Protein AF-A0A1A8L890-F1 (afdb_monomer_lite)

Organism: NCBI:txid704102

Structure (mmCIF, N/CA/C/O backbone):
data_AF-A0A1A8L890-F1
#
_entry.id   AF-A0A1A8L890-F1
#
loop_
_atom_site.group_PDB
_atom_site.id
_atom_site.type_symbol
_atom_site.label_atom_id
_atom_site.label_alt_id
_atom_site.label_comp_id
_atom_site.label_asym_id
_atom_site.label_entity_id
_atom_site.label_seq_id
_atom_site.pdbx_PDB_ins_code
_atom_site.Cartn_x
_atom_site.Cartn_y
_atom_site.Cartn_z
_atom_site.occupancy
_atom_site.B_iso_or_equiv
_atom_site.auth_seq_id
_atom_site.auth_comp_id
_atom_site.auth_asym_id
_atom_site.auth_atom_id
_atom_site.pdbx_PDB_model_num
ATOM 1 N N . ALA A 1 1 ? 7.017 -21.554 -41.327 1.00 58.19 1 ALA A N 1
ATOM 2 C CA . ALA A 1 1 ? 6.646 -20.536 -40.325 1.00 58.19 1 ALA A CA 1
ATOM 3 C C . ALA A 1 1 ? 6.132 -21.266 -39.096 1.00 58.19 1 ALA A C 1
ATOM 5 O O . ALA A 1 1 ? 5.362 -22.203 -39.267 1.00 58.19 1 ALA A O 1
ATOM 6 N N . LEU A 1 2 ? 6.608 -20.923 -37.898 1.00 61.44 2 LEU A N 1
ATOM 7 C CA . LEU A 1 2 ? 6.072 -21.512 -36.669 1.00 61.44 2 LEU A CA 1
ATOM 8 C C . LEU A 1 2 ? 4.635 -20.995 -36.471 1.00 61.44 2 LEU A C 1
ATOM 10 O O . LEU A 1 2 ? 4.416 -19.801 -36.691 1.00 61.44 2 LEU A O 1
ATOM 14 N N . PRO A 1 3 ? 3.663 -21.854 -36.115 1.00 75.50 3 PRO A N 1
ATOM 15 C CA . PRO A 1 3 ? 2.300 -21.410 -35.844 1.00 75.50 3 PRO A CA 1
ATOM 16 C C . PRO A 1 3 ? 2.327 -20.377 -34.712 1.00 75.50 3 PRO A C 1
ATOM 18 O O . PRO A 1 3 ? 2.951 -20.596 -33.673 1.00 75.50 3 PRO A O 1
ATOM 21 N N . SER A 1 4 ? 1.720 -19.214 -34.948 1.00 78.88 4 SER A N 1
ATOM 22 C CA . SER A 1 4 ? 1.678 -18.144 -33.956 1.00 78.88 4 SER A CA 1
ATOM 23 C C . SER A 1 4 ? 0.706 -18.514 -32.837 1.00 78.88 4 SER A C 1
ATOM 25 O O . SER A 1 4 ? -0.333 -19.125 -33.077 1.00 78.88 4 SER A O 1
ATOM 27 N N . ILE A 1 5 ? 1.015 -18.100 -31.607 1.00 80.44 5 ILE A N 1
ATOM 28 C CA . ILE A 1 5 ? 0.150 -18.324 -30.435 1.00 80.44 5 ILE A CA 1
ATOM 29 C C . ILE A 1 5 ? -1.235 -17.674 -30.584 1.00 80.44 5 ILE A C 1
ATOM 31 O O . ILE A 1 5 ? -2.183 -18.075 -29.926 1.00 80.44 5 ILE A O 1
ATOM 35 N N . LEU A 1 6 ? -1.346 -16.691 -31.482 1.00 74.94 6 LEU A N 1
ATOM 36 C CA . LEU A 1 6 ? -2.583 -15.992 -31.823 1.00 74.94 6 LEU A CA 1
ATOM 37 C C . LEU A 1 6 ? -3.497 -16.819 -32.741 1.00 74.94 6 LEU A C 1
ATOM 39 O O . LEU A 1 6 ? -4.663 -16.477 -32.896 1.00 74.94 6 LEU A O 1
ATOM 43 N N . GLY A 1 7 ? -2.970 -17.874 -33.371 1.00 79.62 7 GLY A N 1
ATOM 44 C CA . GLY A 1 7 ? -3.744 -18.818 -34.178 1.00 79.62 7 GLY A CA 1
ATOM 45 C C . GLY A 1 7 ? -4.238 -20.041 -33.402 1.00 79.62 7 GLY A C 1
ATOM 46 O O . GLY A 1 7 ? -4.981 -20.841 -33.962 1.00 79.62 7 GLY A O 1
ATOM 47 N N . ASP A 1 8 ? -3.821 -20.211 -32.144 1.00 87.31 8 ASP A N 1
ATOM 48 C CA . ASP A 1 8 ? -4.269 -21.303 -31.279 1.00 87.31 8 ASP A CA 1
ATOM 49 C C . ASP A 1 8 ? -5.511 -20.857 -30.492 1.00 87.31 8 ASP A C 1
ATOM 51 O O . ASP A 1 8 ? -5.472 -19.931 -29.676 1.00 87.31 8 ASP A O 1
ATOM 55 N N . ASP A 1 9 ? -6.625 -21.539 -30.752 1.00 84.31 9 ASP A N 1
ATOM 56 C CA . ASP A 1 9 ? -7.955 -21.227 -30.220 1.00 84.31 9 ASP A CA 1
ATOM 57 C C . ASP A 1 9 ? -7.995 -21.264 -2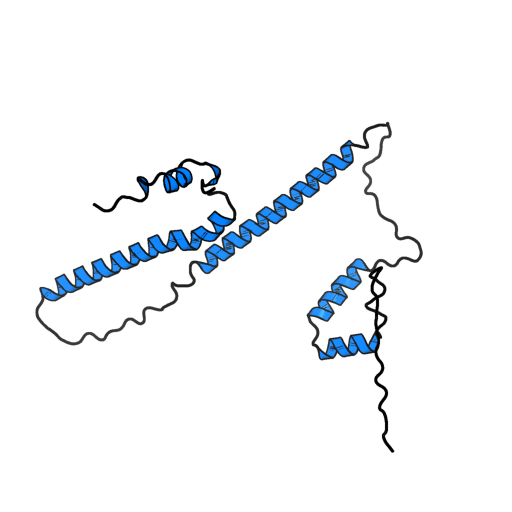8.681 1.00 84.31 9 ASP A C 1
ATOM 59 O O . ASP A 1 9 ? -8.777 -20.556 -28.048 1.00 84.31 9 ASP A O 1
ATOM 63 N N . ARG A 1 10 ? -7.081 -22.014 -28.046 1.00 84.12 10 ARG A N 1
ATOM 64 C CA . ARG A 1 10 ? -6.953 -22.053 -26.580 1.00 84.12 10 ARG A CA 1
ATOM 65 C C . ARG A 1 10 ? -6.524 -20.712 -25.992 1.00 84.12 10 ARG A C 1
ATOM 67 O O . ARG A 1 10 ? -6.943 -20.367 -24.891 1.00 84.12 10 ARG A O 1
ATOM 74 N N . PHE A 1 11 ? -5.682 -19.967 -26.705 1.00 85.56 11 PHE A N 1
ATOM 75 C CA . PHE A 1 11 ? -5.225 -18.649 -26.266 1.00 85.56 11 PHE A CA 1
ATOM 76 C C . PHE A 1 11 ? -6.186 -17.545 -26.697 1.00 85.56 11 PHE A C 1
ATOM 78 O O . PHE A 1 11 ? -6.271 -16.528 -26.019 1.00 85.56 11 PHE A O 1
ATOM 85 N N . LYS A 1 12 ? -6.966 -17.756 -27.761 1.00 87.38 12 LYS A N 1
ATOM 86 C CA . LYS A 1 12 ? -8.007 -16.820 -28.202 1.00 87.38 12 LYS A CA 1
ATOM 87 C C . LYS A 1 12 ? -9.041 -16.538 -27.105 1.00 87.38 12 LYS A C 1
ATOM 89 O O . LYS A 1 12 ? -9.364 -15.380 -26.852 1.00 87.38 12 LYS A O 1
ATOM 94 N N . VAL A 1 13 ? -9.447 -17.574 -26.367 1.00 86.56 13 VAL A N 1
ATOM 95 C CA . VAL A 1 13 ? -10.357 -17.455 -25.211 1.00 86.56 13 VAL A CA 1
ATOM 96 C C . VAL A 1 13 ? -9.806 -16.522 -24.124 1.00 86.56 13 VAL A C 1
ATOM 98 O O . VAL A 1 13 ? -10.581 -15.829 -23.471 1.00 86.56 13 VAL A O 1
ATOM 101 N N . MET A 1 14 ? -8.481 -16.445 -23.950 1.00 84.12 14 MET A N 1
ATOM 102 C CA . MET A 1 14 ? -7.871 -15.546 -22.962 1.00 84.12 14 MET A CA 1
ATOM 103 C C . MET A 1 14 ? -7.973 -14.063 -23.332 1.00 84.12 14 MET A C 1
ATOM 105 O O . MET A 1 14 ? -7.844 -13.223 -22.451 1.00 84.12 14 MET A O 1
ATOM 109 N N . PHE A 1 15 ? -8.182 -13.734 -24.609 1.00 85.06 15 PHE A N 1
ATOM 110 C CA . PHE A 1 15 ? -8.278 -12.347 -25.074 1.00 85.06 15 PHE A CA 1
ATOM 111 C C . PHE A 1 15 ? -9.719 -11.891 -25.321 1.00 85.06 15 PHE A C 1
ATOM 113 O O . PHE A 1 15 ? -9.982 -10.694 -25.304 1.00 85.06 15 PHE A O 1
ATOM 120 N N . GLU A 1 16 ? -10.645 -12.819 -25.567 1.00 86.56 16 GLU A N 1
ATOM 121 C CA . GLU A 1 16 ? -12.058 -12.502 -25.815 1.00 86.56 16 GLU A CA 1
ATOM 122 C C . GLU A 1 16 ? -12.908 -12.520 -24.540 1.00 86.56 16 GLU A C 1
ATOM 124 O O . GLU A 1 16 ? -13.912 -11.810 -24.469 1.00 86.56 16 GLU A O 1
ATOM 129 N N . ASN A 1 17 ? -12.532 -13.316 -23.532 1.00 88.62 17 ASN A N 1
ATOM 130 C CA . ASN A 1 17 ? -13.291 -13.368 -22.288 1.00 88.62 17 ASN A CA 1
ATOM 131 C C . ASN A 1 17 ? -12.962 -12.140 -21.401 1.00 88.62 17 ASN A C 1
ATOM 133 O O . ASN A 1 17 ? -11.805 -11.991 -20.991 1.00 88.62 17 ASN A O 1
ATOM 137 N N . PRO A 1 18 ? -13.958 -11.291 -21.061 1.00 88.69 18 PRO A N 1
ATOM 138 C CA . PRO A 1 18 ? -13.759 -10.104 -20.226 1.00 88.69 18 PRO A CA 1
ATOM 139 C C . PRO A 1 18 ? -13.235 -10.423 -18.821 1.00 88.69 18 PRO A C 1
ATOM 141 O O . PRO A 1 18 ? -12.617 -9.559 -18.206 1.00 88.69 18 PRO A O 1
ATOM 144 N N . ASP A 1 19 ? -13.416 -11.651 -18.329 1.00 86.81 19 ASP A N 1
ATOM 145 C CA . ASP A 1 19 ? -12.882 -12.081 -17.031 1.00 86.81 19 ASP A CA 1
ATOM 146 C C . ASP A 1 19 ? -11.343 -12.065 -16.990 1.00 86.81 19 ASP A C 1
ATOM 148 O O . ASP A 1 19 ? -10.748 -11.973 -15.917 1.00 86.81 19 ASP A O 1
ATOM 152 N N . PHE A 1 20 ? -10.687 -12.159 -18.153 1.00 85.12 20 PHE A N 1
ATOM 153 C CA . PHE A 1 20 ? -9.229 -12.068 -18.278 1.00 85.12 20 PHE A CA 1
ATOM 154 C C . PHE A 1 20 ? -8.746 -10.659 -18.651 1.00 85.12 20 PHE A C 1
ATOM 156 O O . PHE A 1 20 ? -7.539 -10.443 -18.789 1.00 85.12 20 PHE A O 1
ATOM 163 N N . GLN A 1 21 ? -9.656 -9.691 -18.808 1.00 84.19 21 GLN A N 1
ATOM 164 C CA . GLN A 1 21 ? -9.293 -8.302 -19.056 1.00 84.19 21 GLN A CA 1
ATOM 165 C C . GLN A 1 21 ? -8.605 -7.736 -17.810 1.00 84.19 21 GLN A C 1
ATOM 167 O O . GLN A 1 21 ? -9.135 -7.784 -16.701 1.00 84.19 21 GLN A O 1
ATOM 172 N N . VAL A 1 22 ? -7.410 -7.176 -17.984 1.00 80.75 22 VAL A N 1
ATOM 173 C CA . VAL A 1 22 ? -6.691 -6.549 -16.875 1.00 80.75 22 VAL A CA 1
ATOM 174 C C . VAL A 1 22 ? -7.370 -5.227 -16.523 1.00 80.75 22 VAL A C 1
ATOM 176 O O . VAL A 1 22 ? -7.415 -4.316 -17.348 1.00 80.75 22 VAL A O 1
ATOM 179 N N . ASP A 1 23 ? -7.877 -5.115 -15.296 1.00 84.06 23 ASP A N 1
ATOM 180 C CA . ASP A 1 23 ? -8.389 -3.852 -14.769 1.00 84.06 23 ASP A CA 1
ATOM 181 C C . ASP A 1 23 ? -7.228 -2.956 -14.332 1.00 84.06 23 ASP A C 1
ATOM 183 O O . ASP A 1 23 ? -6.530 -3.224 -13.347 1.00 84.06 23 ASP A O 1
ATOM 187 N N . GLU A 1 24 ? -7.041 -1.856 -15.057 1.00 78.62 24 GLU A N 1
ATOM 188 C CA . GLU A 1 24 ? -5.989 -0.889 -14.770 1.00 78.62 24 GLU A CA 1
ATOM 189 C C . GLU A 1 24 ? -6.201 -0.125 -13.453 1.00 78.62 24 GLU A C 1
ATOM 191 O O . GLU A 1 24 ? -5.257 0.443 -12.898 1.00 78.62 24 GLU A O 1
ATOM 196 N N . GLN A 1 25 ? -7.434 -0.101 -12.939 1.00 76.12 25 GLN A N 1
ATOM 197 C CA . GLN A 1 25 ? -7.767 0.529 -11.661 1.00 76.12 25 GLN A CA 1
ATOM 198 C C . GLN A 1 25 ? -7.526 -0.400 -10.468 1.00 76.12 25 GLN A C 1
ATOM 200 O O . GLN A 1 25 ? -7.482 0.075 -9.329 1.00 76.12 25 GLN A O 1
ATOM 205 N N . SER A 1 26 ? -7.322 -1.698 -10.714 1.00 81.44 26 SER A N 1
ATOM 206 C CA . SER A 1 26 ? -7.117 -2.685 -9.659 1.00 81.44 26 SER A CA 1
ATOM 207 C C . SER A 1 26 ? -5.871 -2.390 -8.818 1.00 81.44 26 SER A C 1
ATOM 209 O O . SER A 1 26 ? -4.841 -1.892 -9.291 1.00 81.44 26 SER A O 1
ATOM 211 N N . GLU A 1 27 ? -5.961 -2.727 -7.530 1.00 76.00 27 GLU A N 1
ATOM 212 C CA . GLU A 1 27 ? -4.864 -2.553 -6.573 1.00 76.00 27 GLU A CA 1
ATOM 213 C C . GLU A 1 27 ? -3.594 -3.303 -7.024 1.00 76.00 27 GLU A C 1
ATOM 215 O O . GLU A 1 27 ? -2.474 -2.808 -6.882 1.00 76.00 27 GLU A O 1
ATOM 220 N N . GLU A 1 28 ? -3.782 -4.481 -7.619 1.00 76.50 28 GLU A N 1
ATOM 221 C CA . GLU A 1 28 ? -2.733 -5.398 -8.065 1.00 76.50 28 GLU A CA 1
ATOM 222 C C . GLU A 1 28 ? -1.973 -4.851 -9.280 1.00 76.50 28 GLU A C 1
ATOM 224 O O . GLU A 1 28 ? -0.737 -4.834 -9.282 1.00 76.50 28 GLU A O 1
ATOM 229 N N . PHE A 1 29 ? -2.691 -4.317 -10.275 1.00 76.88 29 PHE A N 1
ATOM 230 C CA . PHE A 1 29 ? -2.088 -3.704 -11.459 1.00 76.88 29 PHE A CA 1
ATOM 231 C C . PHE A 1 29 ? -1.302 -2.435 -11.111 1.00 76.88 29 PHE A C 1
ATOM 233 O O . PHE A 1 29 ? -0.157 -2.256 -11.542 1.00 76.88 29 PHE A O 1
ATOM 240 N N . ARG A 1 30 ? -1.872 -1.574 -10.257 1.00 78.19 30 ARG A N 1
ATOM 241 C CA . ARG A 1 30 ? -1.216 -0.340 -9.792 1.00 78.19 30 ARG A CA 1
ATOM 242 C C . ARG A 1 30 ? 0.047 -0.619 -8.983 1.00 78.19 30 ARG A C 1
ATOM 244 O O . ARG A 1 30 ? 1.008 0.144 -9.073 1.00 78.19 30 ARG A O 1
ATOM 251 N N . LEU A 1 31 ? 0.073 -1.707 -8.214 1.00 72.25 31 LEU A N 1
ATOM 252 C CA . LEU A 1 31 ? 1.237 -2.090 -7.417 1.00 72.25 31 LEU A CA 1
ATOM 253 C C . LEU A 1 31 ? 2.358 -2.727 -8.257 1.00 72.25 31 LEU A C 1
ATOM 255 O O . LEU A 1 31 ? 3.529 -2.608 -7.889 1.00 72.25 31 LEU A O 1
ATOM 259 N N . LEU A 1 32 ? 2.015 -3.376 -9.373 1.00 69.25 32 LEU A N 1
ATOM 260 C CA . LEU A 1 32 ? 2.964 -4.036 -10.273 1.00 69.25 32 LEU A CA 1
ATOM 261 C C . LEU A 1 32 ? 3.636 -3.051 -11.254 1.00 69.25 32 LEU A C 1
ATOM 263 O O . LEU A 1 32 ? 4.831 -3.167 -11.541 1.00 69.25 32 LEU A O 1
ATOM 267 N N . ASN A 1 33 ? 2.908 -2.028 -11.710 1.00 62.88 33 ASN A N 1
ATOM 268 C CA . ASN A 1 33 ? 3.350 -1.059 -12.724 1.00 62.88 33 ASN A CA 1
ATOM 269 C C . ASN A 1 33 ? 4.589 -0.183 -12.451 1.00 62.88 33 ASN A C 1
ATOM 271 O O . ASN A 1 33 ? 5.229 0.215 -13.432 1.00 62.88 33 ASN A O 1
ATOM 275 N N . PRO A 1 34 ? 5.016 0.098 -11.209 1.00 61.50 34 PRO A N 1
ATOM 276 C CA . PRO A 1 34 ? 6.270 0.816 -10.970 1.00 61.50 34 PRO A CA 1
ATOM 277 C C . PRO A 1 34 ? 7.498 0.032 -11.459 1.00 61.50 34 PRO A C 1
ATOM 279 O O . PRO A 1 34 ? 8.527 0.617 -11.794 1.00 61.50 34 PRO A O 1
ATOM 282 N N . ILE A 1 35 ? 7.392 -1.301 -11.522 1.00 56.59 35 ILE A N 1
ATOM 283 C CA . ILE A 1 35 ? 8.459 -2.187 -11.997 1.00 56.59 35 ILE A CA 1
ATOM 284 C C . ILE A 1 35 ? 8.414 -2.282 -13.530 1.00 56.59 35 ILE A C 1
ATOM 286 O O . ILE A 1 35 ? 9.449 -2.192 -14.185 1.00 56.59 35 ILE A O 1
ATOM 290 N N . VAL A 1 36 ? 7.224 -2.398 -14.127 1.00 54.66 36 VAL A N 1
ATOM 291 C CA . VAL A 1 36 ? 7.076 -2.664 -15.572 1.00 54.66 36 VAL A CA 1
ATOM 292 C C . VAL A 1 36 ? 7.297 -1.415 -16.440 1.00 54.66 36 VAL A C 1
ATOM 294 O O . VAL A 1 36 ? 7.952 -1.500 -17.481 1.00 54.66 36 VAL A O 1
ATOM 297 N N . SER A 1 37 ? 6.839 -0.234 -16.003 1.00 59.22 37 SER A N 1
ATOM 298 C CA . SER A 1 37 ? 7.011 1.027 -16.750 1.00 59.22 37 SER A CA 1
ATOM 299 C C . SER A 1 37 ? 8.484 1.461 -16.834 1.00 59.22 37 SER A C 1
ATOM 301 O O . SER A 1 37 ? 8.970 1.898 -17.884 1.00 59.22 37 SER A O 1
ATOM 303 N N . LYS A 1 38 ? 9.244 1.253 -15.752 1.00 61.31 38 LYS A N 1
ATOM 304 C CA . LYS A 1 38 ? 10.664 1.618 -15.661 1.00 61.31 38 LYS A CA 1
ATOM 305 C C . LYS A 1 38 ? 11.587 0.662 -16.409 1.00 61.31 38 LYS A C 1
ATOM 307 O O . LYS A 1 38 ? 12.624 1.108 -16.896 1.00 61.31 38 LYS A O 1
ATOM 312 N N . VAL A 1 39 ? 11.214 -0.608 -16.596 1.00 60.47 39 VAL A N 1
ATOM 313 C CA . VAL A 1 39 ? 11.982 -1.543 -17.445 1.00 60.47 39 VAL A CA 1
ATOM 314 C C . VAL A 1 39 ? 12.062 -1.029 -18.889 1.00 60.47 39 VAL A C 1
ATOM 316 O O . VAL A 1 39 ? 13.128 -1.093 -19.508 1.00 60.47 39 VAL A O 1
ATOM 319 N N . GLY A 1 40 ? 10.979 -0.440 -19.411 1.00 63.50 40 GLY A N 1
ATOM 320 C CA . GLY A 1 40 ? 10.970 0.195 -20.733 1.00 63.50 40 GLY A CA 1
ATOM 321 C C . GLY A 1 40 ? 11.897 1.414 -20.823 1.00 63.50 40 GLY A C 1
ATOM 322 O O . GLY A 1 40 ? 12.633 1.562 -21.801 1.00 63.50 40 GLY A O 1
ATOM 323 N N . LEU A 1 41 ? 11.915 2.258 -19.788 1.00 69.81 41 LEU A N 1
ATOM 324 C CA . LEU A 1 41 ? 12.787 3.437 -19.709 1.00 69.81 41 LEU A CA 1
ATOM 325 C C . LEU A 1 41 ? 14.269 3.059 -19.555 1.00 69.81 41 LEU A C 1
ATOM 327 O O . LEU A 1 41 ? 15.104 3.589 -20.289 1.00 69.81 41 LEU A O 1
ATOM 331 N N . LYS A 1 42 ? 14.599 2.089 -18.687 1.00 67.25 42 LYS A N 1
ATOM 332 C CA . LYS A 1 42 ? 15.965 1.554 -18.529 1.00 67.25 42 LYS A CA 1
ATOM 333 C C . LYS A 1 42 ? 16.477 0.953 -19.842 1.00 67.25 42 LYS A C 1
ATOM 335 O O . LYS A 1 42 ? 17.599 1.243 -20.254 1.00 67.25 42 LYS A O 1
ATOM 340 N N . ARG A 1 43 ? 15.636 0.191 -20.558 1.00 75.00 43 ARG A N 1
ATOM 341 C CA . ARG A 1 43 ? 15.974 -0.358 -21.884 1.00 75.00 43 ARG A CA 1
ATOM 342 C C . ARG A 1 43 ? 16.274 0.752 -22.898 1.00 75.00 43 ARG A C 1
ATOM 344 O O . ARG A 1 43 ? 17.276 0.657 -23.600 1.00 75.00 43 ARG A O 1
ATOM 351 N N . LYS A 1 44 ? 15.465 1.820 -22.941 1.00 78.94 44 LYS A N 1
ATOM 352 C CA . LYS A 1 44 ? 15.697 2.988 -23.815 1.00 78.94 44 LYS A CA 1
ATOM 353 C C . LYS A 1 44 ? 16.984 3.747 -23.462 1.00 78.94 44 LYS A C 1
ATOM 355 O O . LYS A 1 44 ? 17.741 4.081 -24.368 1.00 78.94 44 LYS A O 1
ATOM 360 N N . LYS A 1 45 ? 17.264 3.985 -22.172 1.00 80.94 45 LYS A N 1
ATOM 361 C CA . LYS A 1 45 ? 18.502 4.644 -21.703 1.00 80.94 45 LYS A CA 1
ATOM 362 C C . LYS A 1 45 ? 19.740 3.824 -22.086 1.00 80.94 45 LYS A C 1
ATOM 364 O O . LYS A 1 45 ? 20.674 4.379 -22.654 1.00 80.94 45 LYS A O 1
ATOM 369 N N . LYS A 1 46 ? 19.701 2.499 -21.885 1.00 79.81 46 LYS A N 1
ATOM 370 C CA . LYS A 1 46 ? 20.783 1.582 -22.284 1.00 79.81 46 LYS A CA 1
ATOM 371 C C . LYS A 1 46 ? 21.012 1.576 -23.798 1.00 79.81 46 LYS A C 1
ATOM 373 O O . LYS A 1 46 ? 22.153 1.649 -24.232 1.00 79.81 46 LYS A O 1
ATOM 378 N N . LEU A 1 47 ? 19.942 1.547 -24.598 1.00 81.69 47 LEU A N 1
ATOM 379 C CA . LEU A 1 47 ? 20.023 1.673 -26.061 1.00 81.69 47 LEU A CA 1
ATOM 380 C C . LEU A 1 47 ? 20.665 2.997 -26.493 1.00 81.69 47 LEU A C 1
ATOM 382 O O . LEU A 1 47 ? 21.504 3.002 -27.388 1.00 81.69 47 LEU A O 1
ATOM 386 N N . ARG A 1 48 ? 20.310 4.110 -25.839 1.00 84.81 48 ARG A N 1
ATOM 387 C CA . ARG A 1 48 ? 20.886 5.431 -26.126 1.00 84.81 48 ARG A CA 1
ATOM 388 C C . ARG A 1 48 ? 22.374 5.502 -25.779 1.00 84.81 48 ARG A C 1
ATOM 390 O O . ARG A 1 48 ? 23.136 6.060 -26.559 1.00 84.81 48 ARG A O 1
ATOM 397 N N . LEU A 1 49 ? 22.780 4.922 -24.649 1.00 85.62 49 LEU A N 1
ATOM 398 C CA . LEU A 1 49 ? 24.183 4.854 -24.235 1.00 85.62 49 LEU A CA 1
ATOM 399 C C . LEU A 1 49 ? 25.013 4.009 -25.213 1.00 85.62 49 LEU A C 1
ATOM 401 O O . LEU A 1 49 ? 26.075 4.437 -25.648 1.00 85.62 49 LEU A O 1
ATOM 405 N N . LEU A 1 50 ? 24.488 2.854 -25.631 1.00 82.25 50 LEU A N 1
ATOM 406 C CA . LEU A 1 50 ? 25.140 1.979 -26.609 1.00 82.25 50 LEU A CA 1
ATOM 407 C C . LEU A 1 50 ? 25.274 2.675 -27.977 1.00 82.25 50 LEU A C 1
ATOM 409 O O . LEU A 1 50 ? 26.319 2.593 -28.612 1.00 82.25 50 LEU A O 1
ATOM 413 N N . ALA A 1 51 ? 24.254 3.432 -28.398 1.00 83.56 51 ALA A N 1
ATOM 414 C CA . ALA A 1 51 ? 24.317 4.247 -29.611 1.00 83.56 51 ALA A CA 1
ATOM 415 C C . ALA A 1 51 ? 25.356 5.381 -29.514 1.00 83.56 51 ALA A C 1
ATOM 417 O O . ALA A 1 51 ? 26.064 5.636 -30.484 1.00 83.56 51 ALA A O 1
ATOM 418 N N . GLN A 1 52 ? 25.485 6.038 -28.355 1.00 83.50 52 GLN A N 1
ATOM 419 C CA . GLN A 1 52 ? 26.519 7.055 -28.125 1.00 83.50 52 GLN A CA 1
ATOM 420 C C . GLN A 1 52 ? 27.927 6.458 -28.109 1.00 83.50 52 GLN A C 1
ATOM 422 O O . GLN A 1 52 ? 28.821 7.026 -28.724 1.00 83.50 52 GLN A O 1
ATOM 427 N N . GLN A 1 53 ? 28.123 5.301 -27.472 1.00 81.38 53 GLN A N 1
ATOM 428 C CA . GLN A 1 53 ? 29.405 4.591 -27.489 1.00 81.38 53 GLN A CA 1
ATOM 429 C C . GLN A 1 53 ? 29.785 4.135 -28.902 1.00 81.38 53 GLN A C 1
ATOM 431 O O . GLN A 1 53 ? 30.938 4.282 -29.297 1.00 81.38 53 GLN A O 1
ATOM 436 N N . ALA A 1 54 ? 28.821 3.644 -29.687 1.00 77.38 54 ALA A N 1
ATOM 437 C CA . ALA A 1 54 ? 29.047 3.278 -31.083 1.00 77.38 54 ALA A CA 1
ATOM 438 C C . ALA A 1 54 ? 29.414 4.498 -31.947 1.00 77.38 54 ALA A C 1
ATOM 440 O O . ALA A 1 54 ? 30.354 4.420 -32.732 1.00 77.38 54 ALA A O 1
ATOM 441 N N . ALA A 1 55 ? 28.731 5.635 -31.765 1.00 78.44 55 ALA A N 1
ATOM 442 C CA . ALA A 1 55 ? 29.050 6.881 -32.464 1.00 78.44 55 ALA A CA 1
ATOM 443 C C . ALA A 1 55 ? 30.429 7.441 -32.062 1.00 78.44 55 ALA A C 1
ATOM 445 O O . ALA A 1 55 ? 31.194 7.861 -32.924 1.00 78.44 55 ALA A O 1
ATOM 446 N N . ALA A 1 56 ? 30.780 7.385 -30.773 1.00 74.88 56 ALA A N 1
ATOM 447 C CA . ALA A 1 56 ? 32.085 7.815 -30.272 1.00 74.88 56 ALA A CA 1
ATOM 448 C C . ALA A 1 56 ? 33.227 6.897 -30.744 1.00 74.88 56 ALA A C 1
ATOM 450 O O . ALA A 1 56 ? 34.293 7.390 -31.090 1.00 74.88 56 ALA A O 1
ATOM 451 N N . SER A 1 57 ? 33.007 5.577 -30.819 1.00 66.00 57 SER A N 1
ATOM 452 C CA . SER A 1 57 ? 33.970 4.636 -31.419 1.00 66.00 57 SER A CA 1
ATOM 453 C C . SER A 1 57 ? 34.142 4.839 -32.923 1.00 66.00 57 SER A C 1
ATOM 455 O O . SER A 1 57 ? 35.246 4.675 -33.421 1.00 66.00 57 SER A O 1
ATOM 457 N N . GLN A 1 58 ? 33.084 5.208 -33.652 1.00 61.69 58 GLN A N 1
ATOM 458 C CA . GLN A 1 58 ? 33.192 5.537 -35.078 1.00 61.69 58 GLN A CA 1
ATOM 459 C C . GLN A 1 58 ? 33.968 6.839 -35.306 1.00 61.69 58 GLN A C 1
ATOM 461 O O . GLN A 1 58 ? 34.793 6.890 -36.207 1.00 61.69 58 GLN A O 1
ATOM 466 N N . GLN A 1 59 ? 33.766 7.852 -34.459 1.00 59.06 59 GLN A N 1
ATOM 467 C CA . GLN A 1 59 ? 34.537 9.101 -34.505 1.00 59.06 59 GLN A CA 1
ATOM 468 C C . GLN A 1 59 ? 35.997 8.918 -34.061 1.00 59.06 59 GLN A C 1
ATOM 470 O O . GLN A 1 59 ? 36.876 9.581 -34.591 1.00 59.06 59 GLN A O 1
ATOM 475 N N . ALA A 1 60 ? 36.270 8.002 -33.128 1.00 56.09 60 ALA A N 1
ATOM 476 C CA . ALA A 1 60 ? 37.628 7.672 -32.688 1.00 56.09 60 ALA A CA 1
ATOM 477 C C . ALA A 1 60 ? 38.384 6.729 -33.647 1.00 56.09 60 ALA A C 1
ATOM 479 O O . ALA A 1 60 ? 39.579 6.535 -33.476 1.00 56.09 60 ALA A O 1
ATOM 480 N N . ALA A 1 61 ? 37.704 6.125 -34.629 1.00 54.53 61 ALA A N 1
ATOM 481 C CA . ALA A 1 61 ? 38.325 5.286 -35.658 1.00 54.53 61 ALA A CA 1
ATOM 482 C C . ALA A 1 61 ? 38.725 6.074 -36.922 1.00 54.53 61 ALA A C 1
ATOM 484 O O . ALA A 1 61 ? 39.372 5.510 -37.801 1.00 54.53 61 ALA A O 1
ATOM 485 N N . GLU A 1 62 ? 38.330 7.348 -37.026 1.00 53.75 62 GLU A N 1
ATOM 486 C CA . GLU A 1 62 ? 38.668 8.243 -38.145 1.00 53.75 62 GLU A CA 1
ATOM 487 C C . GLU A 1 62 ? 39.848 9.185 -37.817 1.00 53.75 62 GLU A C 1
ATOM 489 O O . GLU A 1 62 ? 40.362 9.846 -38.714 1.00 53.75 62 GLU A O 1
ATOM 494 N N . ASP A 1 63 ? 40.314 9.208 -36.560 1.00 45.25 63 ASP A N 1
ATOM 495 C CA . ASP A 1 63 ? 41.454 10.009 -36.091 1.00 45.25 63 ASP A CA 1
ATOM 496 C C . ASP A 1 63 ? 42.515 9.069 -35.487 1.00 45.25 63 ASP A C 1
ATOM 498 O O . ASP A 1 63 ? 42.330 8.467 -34.428 1.00 45.25 63 ASP A O 1
ATOM 502 N N . ASP A 1 64 ? 43.587 8.864 -36.242 1.00 48.88 64 ASP A N 1
ATOM 503 C CA . ASP A 1 64 ? 44.704 7.963 -35.959 1.00 48.88 64 ASP A CA 1
ATOM 504 C C . ASP A 1 64 ? 45.606 8.586 -34.868 1.00 48.88 64 ASP A C 1
ATOM 506 O O . ASP A 1 64 ? 46.264 9.581 -35.145 1.00 48.88 64 ASP A O 1
ATOM 510 N N . GLU A 1 65 ? 45.604 8.059 -33.630 1.00 44.75 65 GLU A N 1
ATOM 511 C CA . GLU A 1 65 ? 46.791 7.882 -32.752 1.00 44.75 65 GLU A CA 1
ATOM 512 C C . GLU A 1 65 ? 46.421 7.356 -31.332 1.00 44.75 65 GLU A C 1
ATOM 514 O O . GLU A 1 65 ? 45.480 7.851 -30.702 1.00 44.75 65 GLU A O 1
ATOM 519 N N . PRO A 1 66 ? 47.149 6.366 -30.765 1.00 63.88 66 PRO A N 1
ATOM 520 C CA . PRO A 1 66 ? 46.788 5.735 -29.496 1.00 63.88 66 PRO A CA 1
ATOM 521 C C . PRO A 1 66 ? 47.670 6.189 -28.322 1.00 63.88 66 PRO A C 1
ATOM 523 O O . PRO A 1 66 ? 48.659 5.527 -28.035 1.00 63.88 66 PRO A O 1
ATOM 526 N N . GLU A 1 67 ? 47.293 7.211 -27.544 1.00 42.69 67 GLU A N 1
ATOM 527 C CA . GLU A 1 67 ? 47.945 7.443 -26.239 1.00 42.69 67 GLU A CA 1
ATOM 528 C C . GLU A 1 67 ? 46.981 7.872 -25.115 1.00 42.69 67 GLU A C 1
ATOM 530 O O . GLU A 1 67 ? 46.403 8.956 -25.099 1.00 42.69 67 GLU A O 1
ATOM 535 N N . GLY A 1 68 ? 46.844 6.979 -24.126 1.00 51.16 68 GLY A N 1
ATOM 536 C CA . GLY A 1 68 ? 46.742 7.333 -22.707 1.00 51.16 68 GLY A CA 1
ATOM 537 C C . GLY A 1 68 ? 45.558 8.188 -22.248 1.00 51.16 68 GLY A C 1
ATOM 538 O O . GLY A 1 68 ? 45.760 9.290 -21.747 1.00 51.16 68 GLY A O 1
ATOM 539 N N . LYS A 1 69 ? 44.329 7.655 -22.264 1.00 46.84 69 LYS A N 1
ATOM 540 C CA . LYS A 1 69 ? 43.234 8.200 -21.436 1.00 46.84 69 LYS A CA 1
ATOM 541 C C . LYS A 1 69 ? 42.980 7.290 -20.239 1.00 46.84 69 LYS A C 1
ATOM 543 O O . LYS A 1 69 ? 42.548 6.150 -20.391 1.00 46.84 69 LYS A O 1
ATOM 548 N N . ALA A 1 70 ? 43.266 7.800 -19.041 1.00 40.59 70 ALA A N 1
ATOM 549 C CA . ALA A 1 70 ? 42.892 7.148 -17.795 1.00 40.59 70 ALA A CA 1
ATOM 550 C C . ALA A 1 70 ? 41.366 6.972 -17.761 1.00 40.59 70 ALA A C 1
ATOM 552 O O . ALA A 1 70 ? 40.623 7.947 -17.867 1.00 40.59 70 ALA A O 1
ATOM 553 N N . SER A 1 71 ? 40.910 5.723 -17.631 1.00 46.19 71 SER A N 1
ATOM 554 C CA . SER A 1 71 ? 39.512 5.399 -17.344 1.00 46.19 71 SER A CA 1
ATOM 555 C C . SER A 1 71 ? 39.145 5.988 -15.985 1.00 46.19 71 SER A C 1
ATOM 557 O O . SER A 1 71 ? 39.465 5.414 -14.950 1.00 46.19 71 SER A O 1
ATOM 559 N N . SER A 1 72 ? 38.518 7.157 -15.990 1.00 53.91 72 SER A N 1
ATOM 560 C CA . SER A 1 72 ? 37.886 7.741 -14.816 1.00 53.91 72 SER A CA 1
ATOM 561 C C . SER A 1 72 ? 36.388 7.692 -15.042 1.00 53.91 72 SER A C 1
ATOM 563 O O . SER A 1 72 ? 35.844 8.608 -15.639 1.00 53.91 72 SER A O 1
ATOM 565 N N . GLU A 1 73 ? 35.729 6.633 -14.580 1.00 43.09 73 GLU A N 1
ATOM 566 C CA . GLU A 1 73 ? 34.267 6.604 -14.507 1.00 43.09 73 GLU A CA 1
ATOM 567 C C . GLU A 1 73 ? 33.839 5.679 -13.357 1.00 43.09 73 GLU A C 1
ATOM 569 O O . GLU A 1 73 ? 33.428 4.536 -13.542 1.00 43.09 73 GLU A O 1
ATOM 574 N N . GLU A 1 74 ? 33.977 6.173 -12.128 1.00 47.53 74 GLU A N 1
ATOM 575 C CA . GLU A 1 74 ? 33.179 5.693 -10.996 1.00 47.53 74 GLU A CA 1
ATOM 576 C C . GLU A 1 74 ? 31.741 6.207 -11.193 1.00 47.53 74 GLU A C 1
ATOM 578 O O . GLU A 1 74 ? 31.309 7.180 -10.570 1.00 47.53 74 GLU A O 1
ATOM 583 N N . GLU A 1 75 ? 30.997 5.602 -12.126 1.00 46.34 75 GLU A N 1
ATOM 584 C CA . GLU A 1 75 ? 29.567 5.874 -12.285 1.00 46.34 75 GLU A CA 1
ATOM 585 C C . GLU A 1 75 ? 28.811 5.141 -11.169 1.00 46.34 75 GLU A C 1
ATOM 587 O O . GLU A 1 75 ? 28.525 3.944 -11.228 1.00 46.34 75 GLU A O 1
ATOM 592 N N . SER A 1 76 ? 28.553 5.897 -10.103 1.00 48.28 76 SER A N 1
ATOM 593 C CA . SER A 1 76 ? 27.853 5.493 -8.886 1.00 48.28 76 SER A CA 1
ATOM 594 C C . SER A 1 76 ? 26.596 4.653 -9.165 1.00 48.28 76 SER A C 1
ATOM 596 O O . SER A 1 76 ? 25.574 5.125 -9.669 1.00 48.28 76 SER A O 1
ATOM 598 N N . SER A 1 77 ? 26.689 3.382 -8.776 1.00 53.09 77 SER A N 1
ATOM 599 C CA . SER A 1 77 ? 25.672 2.329 -8.830 1.00 53.09 77 SER A CA 1
ATOM 600 C C . SER A 1 77 ? 24.520 2.556 -7.823 1.00 53.09 77 SER A C 1
ATOM 602 O O . SER A 1 77 ? 24.286 1.722 -6.947 1.00 53.09 77 SER A O 1
ATOM 604 N N . ASP A 1 78 ? 23.789 3.674 -7.925 1.00 52.47 78 ASP A N 1
ATOM 605 C CA . ASP A 1 78 ? 22.644 4.006 -7.043 1.00 52.47 78 ASP A CA 1
ATOM 606 C C . ASP A 1 78 ? 21.288 4.153 -7.788 1.00 52.47 78 ASP A C 1
ATOM 608 O O . ASP A 1 78 ? 20.257 4.461 -7.194 1.00 52.47 78 ASP A O 1
ATOM 612 N N . ASP A 1 79 ? 21.228 3.853 -9.095 1.00 57.38 79 ASP A N 1
ATOM 613 C CA . ASP A 1 79 ? 20.001 3.942 -9.932 1.00 57.38 79 ASP A CA 1
ATOM 614 C C . ASP A 1 79 ? 19.050 2.717 -9.787 1.00 57.38 79 ASP A C 1
ATOM 616 O O . ASP A 1 79 ? 18.044 2.560 -10.494 1.00 57.38 79 ASP A O 1
ATOM 620 N N . ASP A 1 80 ? 19.336 1.802 -8.856 1.00 59.72 80 ASP A N 1
ATOM 621 C CA . ASP A 1 80 ? 18.556 0.567 -8.675 1.00 59.72 80 ASP A CA 1
ATOM 622 C C . ASP A 1 80 ? 17.464 0.645 -7.605 1.00 59.72 80 ASP A C 1
ATOM 624 O O . ASP A 1 80 ? 16.594 -0.228 -7.548 1.00 59.72 80 ASP A O 1
ATOM 628 N N . LYS A 1 81 ? 17.425 1.722 -6.811 1.00 65.44 81 LYS A N 1
ATOM 629 C CA . LYS A 1 81 ? 16.415 1.919 -5.753 1.00 65.44 81 LYS A CA 1
ATOM 630 C C . LYS A 1 81 ? 15.315 2.920 -6.109 1.00 65.44 81 LYS A C 1
ATOM 632 O O . LYS A 1 81 ? 14.339 3.028 -5.371 1.00 65.44 81 LYS A O 1
ATOM 637 N N . SER A 1 82 ? 15.393 3.580 -7.265 1.00 67.56 82 SER A N 1
ATOM 638 C CA . SER A 1 82 ? 14.432 4.613 -7.696 1.00 67.56 82 SER A CA 1
ATOM 639 C C . SER A 1 82 ? 12.984 4.116 -7.864 1.00 67.56 82 SER A C 1
ATOM 641 O O . SER A 1 82 ? 12.044 4.909 -7.890 1.00 67.56 82 SER A O 1
ATOM 643 N N . TRP A 1 83 ? 12.750 2.803 -7.975 1.00 70.12 83 TRP A N 1
ATOM 644 C CA . TRP A 1 83 ? 11.403 2.209 -8.014 1.00 70.12 83 TRP A CA 1
ATOM 645 C C . TRP A 1 83 ? 10.818 1.934 -6.622 1.00 70.12 83 TRP A C 1
ATOM 647 O O . TRP A 1 83 ? 9.598 1.880 -6.470 1.00 70.12 83 TRP A O 1
ATOM 657 N N . VAL A 1 84 ? 11.668 1.793 -5.602 1.00 75.19 84 VAL A N 1
ATOM 658 C CA . VAL A 1 84 ? 11.252 1.455 -4.235 1.00 75.19 84 VAL A CA 1
ATOM 659 C C . VAL A 1 84 ? 10.436 2.592 -3.626 1.00 75.19 84 VAL A C 1
ATOM 661 O O . VAL A 1 84 ? 9.432 2.340 -2.960 1.00 75.19 84 VAL A O 1
ATOM 664 N N . GLU A 1 85 ? 10.831 3.839 -3.885 1.00 76.62 85 GLU A N 1
ATOM 665 C CA . GLU A 1 85 ? 10.109 5.028 -3.420 1.00 76.62 85 GLU A CA 1
ATOM 666 C C . GLU A 1 85 ? 8.716 5.131 -4.045 1.00 76.62 85 GLU A C 1
ATOM 668 O O . GLU A 1 85 ? 7.733 5.350 -3.342 1.00 76.62 85 GLU A O 1
ATOM 673 N N . GLU A 1 86 ? 8.599 4.861 -5.343 1.00 75.00 86 GLU A N 1
ATOM 674 C CA . GLU A 1 86 ? 7.315 4.898 -6.043 1.00 75.00 86 GLU A CA 1
ATOM 675 C C . GLU A 1 86 ? 6.370 3.779 -5.583 1.00 75.00 86 GLU A C 1
ATOM 677 O O . GLU A 1 86 ? 5.201 4.035 -5.298 1.00 75.00 86 GLU A O 1
ATOM 682 N N . VAL A 1 87 ? 6.874 2.549 -5.405 1.00 77.94 87 VAL A N 1
ATOM 683 C CA . VAL A 1 87 ? 6.088 1.450 -4.811 1.00 77.94 87 VAL A CA 1
ATOM 684 C C . VAL A 1 87 ? 5.649 1.799 -3.390 1.00 77.94 87 VAL A C 1
ATOM 686 O O . VAL A 1 87 ? 4.532 1.476 -2.976 1.00 77.94 87 VAL A O 1
ATOM 689 N N . ARG A 1 88 ? 6.514 2.460 -2.616 1.00 80.75 88 ARG A N 1
ATOM 690 C CA . ARG A 1 88 ? 6.204 2.887 -1.250 1.00 80.75 88 ARG A CA 1
ATOM 691 C C . ARG A 1 88 ? 5.088 3.931 -1.223 1.00 80.75 88 ARG A C 1
ATOM 693 O O . ARG A 1 88 ? 4.200 3.806 -0.374 1.00 80.75 88 ARG A O 1
ATOM 700 N N . GLU A 1 89 ? 5.103 4.895 -2.139 1.00 83.06 89 GLU A N 1
ATOM 701 C CA . GLU A 1 89 ? 4.047 5.904 -2.277 1.00 83.06 89 GLU A CA 1
ATOM 702 C C . GLU A 1 89 ? 2.732 5.299 -2.783 1.00 83.06 89 GLU A C 1
ATOM 704 O O . GLU A 1 89 ? 1.688 5.545 -2.179 1.00 83.06 89 GLU A O 1
ATOM 709 N N . GLN A 1 90 ? 2.760 4.396 -3.769 1.00 80.69 90 GLN A N 1
ATOM 710 C CA . GLN A 1 90 ? 1.554 3.664 -4.187 1.00 80.69 90 GLN A CA 1
ATOM 711 C C . GLN A 1 90 ? 0.941 2.892 -3.008 1.00 80.69 90 GLN A C 1
ATOM 713 O O . GLN A 1 90 ? -0.224 3.089 -2.666 1.00 80.69 90 GLN A O 1
ATOM 718 N N . ARG A 1 91 ? 1.740 2.106 -2.270 1.00 82.25 91 ARG A N 1
ATOM 719 C CA . ARG A 1 91 ? 1.269 1.401 -1.057 1.00 82.25 91 ARG A CA 1
ATOM 720 C C . ARG A 1 91 ? 0.713 2.350 0.006 1.00 82.25 91 ARG A C 1
ATOM 722 O O . ARG A 1 91 ? -0.150 1.958 0.791 1.00 82.25 91 ARG A O 1
ATOM 729 N N . ARG A 1 92 ? 1.238 3.572 0.107 1.00 86.88 92 ARG A N 1
ATOM 730 C CA . ARG A 1 92 ? 0.733 4.589 1.036 1.00 86.88 92 ARG A CA 1
ATOM 731 C C . ARG A 1 92 ? -0.643 5.091 0.603 1.00 86.88 92 ARG A C 1
ATOM 733 O O . ARG A 1 92 ? -1.522 5.131 1.461 1.00 86.88 92 ARG A O 1
ATOM 740 N N . LEU A 1 93 ? -0.827 5.413 -0.676 1.00 85.75 93 LEU A N 1
ATOM 741 C CA . LEU A 1 93 ? -2.105 5.858 -1.237 1.00 85.75 93 LEU A CA 1
ATOM 742 C C . LEU A 1 93 ? -3.190 4.791 -1.067 1.00 85.75 93 LEU A C 1
ATOM 744 O O . LEU A 1 93 ? -4.234 5.083 -0.493 1.00 85.75 93 LEU A O 1
ATOM 748 N N . LEU A 1 94 ? -2.894 3.534 -1.413 1.00 85.00 94 LEU A N 1
ATOM 749 C CA . LEU A 1 94 ? -3.819 2.410 -1.223 1.00 85.00 94 LEU A CA 1
ATOM 750 C C . LEU A 1 94 ? -4.261 2.236 0.236 1.00 85.00 94 LEU A C 1
ATOM 752 O O . LEU A 1 94 ? -5.427 1.969 0.522 1.00 85.00 94 LEU A O 1
ATOM 756 N N . ARG A 1 95 ? -3.341 2.400 1.196 1.00 86.81 95 ARG A N 1
ATOM 757 C CA . ARG A 1 95 ? -3.687 2.339 2.626 1.00 86.81 95 ARG A CA 1
ATOM 758 C C . ARG A 1 95 ? -4.575 3.500 3.066 1.00 86.81 95 ARG A C 1
ATOM 760 O O . ARG A 1 95 ? -5.391 3.310 3.966 1.00 86.81 95 ARG A O 1
ATOM 767 N N . GLN A 1 96 ? -4.385 4.689 2.497 1.00 90.75 96 GLN A N 1
ATOM 768 C CA . GLN A 1 96 ? -5.227 5.850 2.791 1.00 90.75 96 GLN A CA 1
ATOM 769 C C . GLN A 1 96 ? -6.631 5.650 2.219 1.00 90.75 96 GLN A C 1
ATOM 771 O O . GLN A 1 96 ? -7.590 5.700 2.981 1.00 90.75 96 GLN A O 1
ATOM 776 N N . GLU A 1 97 ? -6.732 5.284 0.943 1.00 88.81 97 GLU A N 1
ATOM 777 C CA . GLU A 1 97 ? -7.994 4.995 0.258 1.00 88.81 97 GLU A CA 1
ATOM 778 C C . GLU A 1 97 ? -8.803 3.911 0.982 1.00 88.81 97 GLU A C 1
ATOM 780 O O . GLU A 1 97 ? -9.964 4.120 1.326 1.00 88.81 97 GLU A O 1
ATOM 785 N N . ASN A 1 98 ? -8.166 2.793 1.345 1.00 87.56 98 ASN A N 1
ATOM 786 C CA . ASN A 1 98 ? -8.810 1.734 2.122 1.00 87.56 98 ASN A CA 1
ATOM 787 C C . ASN A 1 98 ? -9.313 2.211 3.491 1.00 87.56 98 ASN A C 1
ATOM 789 O O . ASN A 1 98 ? -10.380 1.804 3.961 1.00 87.56 98 ASN A O 1
ATOM 793 N N . ARG A 1 99 ? -8.542 3.075 4.158 1.00 91.44 99 ARG A N 1
ATOM 794 C CA . ARG A 1 99 ? -8.929 3.633 5.456 1.00 91.44 99 ARG A CA 1
ATOM 795 C C . ARG A 1 99 ? -10.120 4.575 5.320 1.00 91.44 99 ARG A C 1
ATOM 797 O O . ARG A 1 99 ? -10.986 4.556 6.196 1.00 91.44 99 ARG A O 1
ATOM 804 N N . ASP A 1 100 ? -10.156 5.371 4.262 1.00 91.12 100 ASP A N 1
ATOM 805 C CA . ASP A 1 100 ? -11.228 6.324 3.995 1.00 91.12 100 ASP A CA 1
ATOM 806 C C . ASP A 1 100 ? -12.503 5.611 3.547 1.00 91.12 100 ASP A C 1
ATOM 808 O O . ASP A 1 100 ? -13.561 5.887 4.113 1.00 91.12 100 ASP A O 1
ATOM 812 N N . ARG A 1 101 ? -12.396 4.593 2.684 1.00 90.25 101 ARG A N 1
ATOM 813 C CA . ARG A 1 101 ? -13.495 3.676 2.346 1.00 90.25 101 ARG A CA 1
ATOM 814 C C . ARG A 1 101 ? -14.121 3.074 3.601 1.00 90.25 101 ARG A C 1
ATOM 816 O O . ARG A 1 101 ? -15.312 3.243 3.839 1.00 90.25 101 ARG A O 1
ATOM 823 N N . ARG A 1 102 ? -13.307 2.493 4.487 1.00 89.06 102 ARG A N 1
ATOM 824 C CA . ARG A 1 102 ? -13.797 1.914 5.748 1.00 89.06 102 ARG A CA 1
ATOM 825 C C . ARG A 1 102 ? -14.428 2.950 6.684 1.00 89.06 102 ARG A C 1
ATOM 827 O O . ARG A 1 102 ? -15.314 2.622 7.470 1.00 89.06 102 ARG A O 1
ATOM 834 N N . ARG A 1 103 ? -13.948 4.199 6.679 1.00 89.94 103 ARG A N 1
ATOM 835 C CA . ARG A 1 103 ? -14.586 5.291 7.436 1.00 89.94 103 ARG A CA 1
ATOM 836 C C . ARG A 1 103 ? -15.934 5.663 6.834 1.00 89.94 103 ARG A C 1
ATOM 838 O O . ARG A 1 103 ? -16.843 5.958 7.601 1.00 89.94 103 ARG A O 1
ATOM 845 N N . GLN A 1 104 ? -16.043 5.671 5.512 1.00 88.06 104 GLN A N 1
ATOM 846 C CA . GLN A 1 104 ? -17.273 5.996 4.808 1.00 88.06 104 GLN A CA 1
ATOM 847 C C . GLN A 1 104 ? -18.333 4.913 5.027 1.00 88.06 104 GLN A C 1
ATOM 849 O O . GLN A 1 104 ? -19.407 5.236 5.513 1.00 88.06 104 GLN A O 1
ATOM 854 N N . GLU A 1 105 ? -17.979 3.636 4.864 1.00 87.19 105 GLU A N 1
ATOM 855 C CA . GLU A 1 105 ? -18.855 2.495 5.179 1.00 87.19 105 GLU A CA 1
ATOM 856 C C . GLU A 1 105 ? -19.399 2.554 6.615 1.00 87.19 105 GLU A C 1
ATOM 858 O O . GLU A 1 105 ? -20.574 2.295 6.855 1.00 87.19 105 GLU A O 1
ATOM 863 N N . ARG A 1 106 ? -18.561 2.945 7.587 1.00 84.31 106 ARG A N 1
ATOM 864 C CA . ARG A 1 106 ? -18.994 3.142 8.981 1.00 84.31 106 ARG A CA 1
ATOM 865 C C . ARG A 1 106 ? -19.985 4.291 9.132 1.00 84.31 106 ARG A C 1
ATOM 867 O O . ARG A 1 106 ? -20.959 4.142 9.854 1.00 84.31 106 ARG A O 1
ATOM 874 N N . LYS A 1 107 ? -19.736 5.427 8.471 1.00 84.00 107 LYS A N 1
ATOM 875 C CA . LYS A 1 107 ? -20.670 6.561 8.485 1.00 84.00 107 LYS A CA 1
ATOM 876 C C . LYS A 1 107 ? -22.010 6.172 7.871 1.00 84.00 107 LYS A C 1
ATOM 878 O O . LYS A 1 107 ? -23.040 6.561 8.402 1.00 84.00 107 LYS A O 1
ATOM 883 N N . ASP A 1 108 ? -21.989 5.422 6.776 1.00 79.69 108 ASP A N 1
ATOM 884 C CA . ASP A 1 108 ? -23.203 5.009 6.076 1.00 79.69 108 ASP A CA 1
ATOM 885 C C . ASP A 1 108 ? -23.989 3.975 6.905 1.00 79.69 108 ASP A C 1
ATOM 887 O O . ASP A 1 108 ? -25.197 4.127 7.073 1.00 79.69 108 ASP A O 1
ATOM 891 N N . ALA A 1 109 ? -23.310 3.022 7.556 1.00 76.94 109 ALA A N 1
ATOM 892 C CA . ALA A 1 109 ? -23.934 2.095 8.507 1.00 76.94 109 ALA A CA 1
ATOM 893 C C . ALA A 1 109 ? -24.546 2.806 9.735 1.00 76.94 109 ALA A C 1
ATOM 895 O O . ALA A 1 109 ? -25.656 2.480 10.161 1.00 76.94 109 ALA A O 1
ATOM 896 N N . ASP A 1 110 ? -23.862 3.813 10.288 1.00 72.50 110 ASP A N 1
ATOM 897 C CA . ASP A 1 110 ? -24.407 4.637 11.376 1.00 72.50 110 ASP A CA 1
ATOM 898 C C . ASP A 1 110 ? -25.644 5.436 10.918 1.00 72.50 110 ASP A C 1
ATOM 900 O O . ASP A 1 110 ? -26.559 5.660 11.707 1.00 72.50 110 ASP A O 1
ATOM 904 N N . ARG A 1 111 ? -25.730 5.847 9.643 1.00 67.31 111 ARG A N 1
ATOM 905 C CA . ARG A 1 111 ? -26.938 6.504 9.108 1.00 67.31 111 ARG A CA 1
ATOM 906 C C . ARG A 1 111 ? -28.102 5.533 8.929 1.00 67.31 111 ARG A C 1
ATOM 908 O O . ARG A 1 111 ? -29.228 5.902 9.260 1.00 67.31 111 ARG A O 1
ATOM 915 N N . ASP A 1 112 ? -27.844 4.319 8.452 1.00 60.25 112 ASP A N 1
ATOM 916 C CA . ASP A 1 112 ? -28.890 3.308 8.248 1.00 60.25 112 ASP A CA 1
ATOM 917 C C . ASP A 1 112 ? -29.487 2.809 9.572 1.00 60.25 112 ASP A C 1
ATOM 919 O O . ASP A 1 112 ? -30.702 2.630 9.683 1.00 60.25 112 ASP A O 1
ATOM 923 N N . THR A 1 113 ? -28.674 2.676 10.624 1.00 59.97 113 THR A N 1
ATOM 924 C CA . THR A 1 113 ? -29.174 2.295 11.961 1.00 59.97 113 THR A CA 1
ATOM 925 C C . THR A 1 113 ? -30.081 3.350 12.609 1.00 59.97 113 THR A C 1
ATOM 927 O O . THR A 1 113 ? -30.918 2.999 13.438 1.00 59.97 113 THR A O 1
ATOM 930 N N . VAL A 1 114 ? -29.996 4.623 12.205 1.00 56.84 114 VAL A N 1
ATOM 931 C CA . VAL A 1 114 ? -30.870 5.701 12.711 1.00 56.84 114 VAL A CA 1
ATOM 932 C C . VAL A 1 114 ? -32.247 5.712 12.024 1.00 56.84 114 VAL A C 1
ATOM 934 O O . VAL A 1 114 ? -33.212 6.221 12.595 1.00 56.84 114 VAL A O 1
ATOM 937 N N . LEU A 1 115 ? -32.390 5.133 10.824 1.00 54.44 115 LEU A N 1
ATOM 938 C CA . LEU A 1 115 ? -33.652 5.161 10.068 1.00 54.44 115 LEU A CA 1
ATOM 939 C C . LEU A 1 115 ? -34.643 4.045 10.437 1.00 54.44 115 LEU A C 1
ATOM 941 O O . LEU A 1 115 ? -35.840 4.216 10.206 1.00 54.44 115 LEU A O 1
ATOM 945 N N . LEU A 1 116 ? -34.194 2.949 11.059 1.00 53.03 116 LEU A N 1
ATOM 946 C CA . LEU A 1 116 ? -35.067 1.828 11.447 1.00 53.03 116 LEU A CA 1
ATOM 947 C C . LEU A 1 116 ? -35.807 2.023 12.790 1.00 53.03 116 LEU A C 1
ATOM 949 O O . LEU A 1 116 ? -36.737 1.271 13.064 1.00 53.03 116 LEU A O 1
ATOM 953 N N . ASP A 1 117 ? -35.479 3.050 13.588 1.00 50.62 117 ASP A N 1
ATOM 954 C CA . ASP A 1 117 ? -36.221 3.421 14.820 1.00 50.62 117 ASP A CA 1
ATOM 955 C C . ASP A 1 117 ? -37.271 4.530 14.576 1.00 50.62 117 ASP A C 1
ATOM 957 O O . ASP A 1 117 ? -37.924 5.025 15.495 1.00 50.62 117 ASP A O 1
ATOM 961 N N . ARG A 1 118 ? -37.482 4.956 13.319 1.00 48.81 118 ARG A N 1
ATOM 962 C CA . ARG A 1 118 ? -38.427 6.034 12.971 1.00 48.81 118 ARG A CA 1
ATOM 963 C C . ARG A 1 118 ? -39.854 5.514 12.794 1.00 48.81 118 ARG A C 1
ATOM 965 O O . ARG A 1 118 ? -40.514 5.771 11.792 1.00 48.81 118 ARG A O 1
ATOM 972 N N . GLY A 1 119 ? -40.316 4.760 13.781 1.00 46.59 119 GLY A N 1
ATOM 973 C CA . GLY A 1 119 ? -41.611 4.100 13.784 1.00 46.59 119 GLY A CA 1
ATOM 974 C C . GLY A 1 119 ? -42.395 4.315 15.069 1.00 46.59 119 GLY A C 1
ATOM 975 O O . GLY A 1 119 ? -43.109 3.402 15.444 1.00 46.59 119 GLY A O 1
ATOM 976 N N . GLN A 1 120 ? -42.255 5.458 15.752 1.00 46.03 120 GLN A N 1
ATOM 977 C CA . GLN A 1 120 ? -43.261 6.047 16.652 1.00 46.03 120 GLN A CA 1
ATOM 978 C C . GLN A 1 120 ? -42.759 7.396 17.194 1.00 46.03 120 GLN A C 1
ATOM 980 O O . GLN A 1 120 ? -41.611 7.526 17.609 1.00 46.03 120 GLN A O 1
ATOM 985 N N . ASN A 1 121 ? -43.630 8.407 17.138 1.00 49.72 121 ASN A N 1
ATOM 986 C CA . ASN A 1 121 ? -43.456 9.751 17.695 1.00 49.72 121 ASN A CA 1
ATOM 987 C C . ASN A 1 121 ? -42.686 9.742 19.020 1.00 49.72 121 ASN A C 1
ATOM 989 O O . ASN A 1 121 ? -43.180 9.111 19.946 1.00 49.72 121 ASN A O 1
ATOM 993 N N . GLN A 1 122 ? -41.573 10.481 19.113 1.00 47.03 122 GLN A N 1
ATOM 994 C CA . GLN A 1 122 ? -41.223 11.392 20.218 1.00 47.03 122 GLN A CA 1
ATOM 995 C C . GLN A 1 122 ? -40.056 12.292 19.787 1.00 47.03 122 GLN A C 1
ATOM 997 O O . GLN A 1 122 ? -39.083 11.832 19.188 1.00 47.03 122 GLN A O 1
ATOM 1002 N N . GLU A 1 123 ? -40.169 13.583 20.091 1.00 54.50 123 GLU A N 1
ATOM 1003 C CA . GLU A 1 123 ? -39.144 14.615 19.930 1.00 54.50 123 GLU A CA 1
ATOM 1004 C C . GLU A 1 123 ? -37.922 14.292 20.807 1.00 54.50 123 GLU A C 1
ATOM 1006 O O . GLU A 1 123 ? -37.740 14.824 21.900 1.00 54.50 123 GLU A O 1
ATOM 1011 N N . LYS A 1 124 ? -37.066 13.371 20.359 1.00 53.88 124 LYS A N 1
ATOM 1012 C CA . LYS A 1 124 ? -35.791 13.102 21.020 1.00 53.88 124 LYS A CA 1
ATOM 1013 C C . LYS A 1 124 ? -34.794 14.152 20.553 1.00 53.88 124 LYS A C 1
ATOM 1015 O O . LYS A 1 124 ? -34.263 14.095 19.446 1.00 53.88 124 LYS A O 1
ATOM 1020 N N . THR A 1 125 ? -34.568 15.137 21.414 1.00 53.19 125 THR A N 1
ATOM 1021 C CA . THR A 1 125 ? -33.412 16.024 21.329 1.00 53.19 125 THR A CA 1
ATOM 1022 C C . THR A 1 125 ? -32.161 15.163 21.140 1.00 53.19 125 THR A C 1
ATOM 1024 O O . THR A 1 125 ? -31.950 14.184 21.855 1.00 53.19 125 THR A O 1
ATOM 1027 N N . SER A 1 126 ? -31.361 15.485 20.123 1.00 61.00 126 SER A N 1
ATOM 1028 C CA . SER A 1 126 ? -30.110 14.800 19.776 1.00 61.00 126 SER A CA 1
ATOM 1029 C C . SER A 1 126 ? -29.028 15.085 20.826 1.00 61.00 126 SER A C 1
ATOM 1031 O O . SER A 1 126 ? -27.994 15.683 20.534 1.00 61.00 126 SER A O 1
ATOM 1033 N N . GLN A 1 127 ? -29.286 14.721 22.076 1.00 59.22 127 GLN A N 1
ATOM 1034 C CA . GLN A 1 127 ? -28.303 14.773 23.142 1.00 59.22 127 GLN A CA 1
ATOM 1035 C C . GLN A 1 127 ? -27.442 13.506 23.043 1.00 59.22 127 GLN A C 1
ATOM 1037 O O . GLN A 1 127 ? -27.992 12.404 22.930 1.00 59.22 127 GLN A O 1
ATOM 1042 N N . PRO A 1 128 ? -26.106 13.627 23.047 1.00 68.38 128 PRO A N 1
ATOM 1043 C CA . PRO A 1 128 ? -25.222 12.472 23.007 1.00 68.38 128 PRO A CA 1
ATOM 1044 C C . PRO A 1 128 ? -25.518 11.535 24.186 1.00 68.38 128 PRO A C 1
ATOM 1046 O O . PRO A 1 128 ? -25.561 11.955 25.342 1.00 68.38 128 PRO A O 1
ATOM 1049 N N . GLN A 1 129 ? -25.735 10.254 23.884 1.00 70.12 129 GLN A N 1
ATOM 1050 C CA . GLN A 1 129 ? -25.895 9.204 24.889 1.00 70.12 129 GLN A CA 1
ATOM 1051 C C . GLN A 1 129 ? -24.538 8.974 25.563 1.00 70.12 129 GLN A C 1
ATOM 1053 O O . GLN A 1 129 ? -23.611 8.440 24.952 1.00 70.12 129 GLN A O 1
ATOM 1058 N N . PHE A 1 130 ? -24.402 9.398 26.817 1.00 69.69 130 PHE A N 1
ATOM 1059 C CA . PHE A 1 130 ? -23.225 9.092 27.622 1.00 69.69 130 PHE A CA 1
ATOM 1060 C C . PHE A 1 130 ? -23.429 7.754 28.328 1.00 69.69 130 PHE A C 1
ATOM 1062 O O . PHE A 1 130 ? -24.340 7.599 29.140 1.00 69.69 130 PHE A O 1
ATOM 1069 N N . TYR A 1 131 ? -22.561 6.786 28.041 1.00 78.56 131 TYR A N 1
ATOM 1070 C CA . TYR A 1 131 ? -22.513 5.545 28.807 1.00 78.56 131 TYR A CA 1
ATOM 1071 C C . TYR A 1 131 ? -22.024 5.845 30.228 1.00 78.56 131 TYR A C 1
ATOM 1073 O O . TYR A 1 131 ? -20.937 6.394 30.415 1.00 78.56 131 TYR A O 1
ATOM 1081 N N . GLN A 1 132 ? -22.826 5.488 31.232 1.00 78.19 132 GLN A N 1
ATOM 1082 C CA . GLN A 1 132 ? -22.429 5.543 32.638 1.00 78.19 132 GLN A CA 1
ATOM 1083 C C . GLN A 1 132 ? -21.853 4.193 33.065 1.00 78.19 132 GLN A C 1
ATOM 1085 O O . GLN A 1 132 ? -22.489 3.154 32.880 1.00 78.19 132 GLN A O 1
ATOM 1090 N N . LEU A 1 133 ? -20.658 4.226 33.657 1.00 78.12 133 LEU A N 1
ATOM 1091 C CA . LEU A 1 133 ? -20.049 3.063 34.299 1.00 78.12 133 LEU A CA 1
ATOM 1092 C C . LEU A 1 133 ? -20.947 2.598 35.443 1.00 78.12 133 LEU A C 1
ATOM 1094 O O . LEU A 1 133 ? -21.407 3.408 36.253 1.00 78.12 133 LEU A O 1
ATOM 1098 N N . LYS A 1 134 ? -21.211 1.292 35.501 1.00 81.88 134 LYS A N 1
ATOM 1099 C CA . LYS A 1 134 ? -21.942 0.713 36.626 1.00 81.88 134 LYS A CA 1
ATOM 1100 C C . LYS A 1 134 ? -21.079 0.829 37.891 1.00 81.88 134 LYS A C 1
ATOM 1102 O O . LYS A 1 134 ? -19.855 0.719 37.805 1.00 81.88 134 LYS A O 1
ATOM 1107 N N . PRO A 1 135 ? -21.683 1.069 39.067 1.00 76.44 135 PRO A N 1
ATOM 1108 C CA . PRO A 1 135 ? -20.929 1.130 40.314 1.00 76.44 135 PRO A CA 1
ATOM 1109 C C . PRO A 1 135 ? -20.166 -0.187 40.522 1.00 76.44 135 PRO A C 1
ATOM 1111 O O . PRO A 1 135 ? -20.771 -1.256 40.510 1.00 76.44 135 PRO A O 1
ATOM 1114 N N . GLY A 1 136 ? -18.842 -0.094 40.673 1.00 78.81 136 GLY A N 1
ATOM 1115 C CA . GLY A 1 136 ? -17.929 -1.239 40.789 1.00 78.81 136 GLY A CA 1
ATOM 1116 C C . GLY A 1 136 ? -17.108 -1.552 39.530 1.00 78.81 136 GLY A C 1
ATOM 1117 O O . GLY A 1 136 ? -16.149 -2.311 39.623 1.00 78.81 136 GLY A O 1
ATOM 1118 N N . GLU A 1 137 ? -17.422 -0.953 38.377 1.00 74.69 137 GLU A N 1
ATOM 1119 C CA . GLU A 1 137 ? -16.644 -1.115 37.144 1.00 74.69 137 GLU A CA 1
ATOM 1120 C C . GLU A 1 137 ? -15.678 0.066 36.953 1.00 74.69 137 GLU A C 1
ATOM 1122 O O . GLU A 1 137 ? -16.089 1.221 36.822 1.00 74.69 137 GLU A O 1
ATOM 1127 N N . GLU A 1 138 ? -14.371 -0.206 36.957 1.00 78.81 138 GLU A N 1
ATOM 1128 C CA . GLU A 1 138 ? -13.346 0.820 36.748 1.00 78.81 138 GLU A CA 1
ATOM 1129 C C . GLU A 1 138 ? -13.007 0.997 35.261 1.00 78.81 138 GLU A C 1
ATOM 1131 O O . GLU A 1 138 ? -12.668 0.049 34.551 1.00 78.81 138 GLU A O 1
ATOM 1136 N N . PHE A 1 139 ? -13.003 2.246 34.785 1.00 71.25 139 PHE A N 1
ATOM 1137 C CA . PHE A 1 139 ? -12.630 2.567 33.408 1.00 71.25 139 PHE A CA 1
ATOM 1138 C C . PHE A 1 139 ? -11.113 2.427 33.181 1.00 71.25 139 PHE A C 1
ATOM 1140 O O . PHE A 1 139 ? -10.322 3.303 33.543 1.00 71.25 139 PHE A O 1
ATOM 1147 N N . ARG A 1 140 ? -10.695 1.321 32.552 1.00 73.38 140 ARG A N 1
ATOM 1148 C CA . ARG A 1 140 ? -9.276 0.970 32.320 1.00 73.38 140 ARG A CA 1
ATOM 1149 C C . ARG A 1 140 ? -8.697 1.382 30.958 1.00 73.38 140 ARG A C 1
ATOM 1151 O O . ARG A 1 140 ? -7.481 1.357 30.782 1.00 73.38 140 ARG A O 1
ATOM 1158 N N . SER A 1 141 ? -9.528 1.857 30.027 1.00 69.38 141 SER A N 1
ATOM 1159 C CA . SER A 1 141 ? -9.165 2.103 28.614 1.00 69.38 141 SER A CA 1
ATOM 1160 C C . SER A 1 141 ? -7.844 2.873 28.401 1.00 69.38 141 SER A C 1
ATO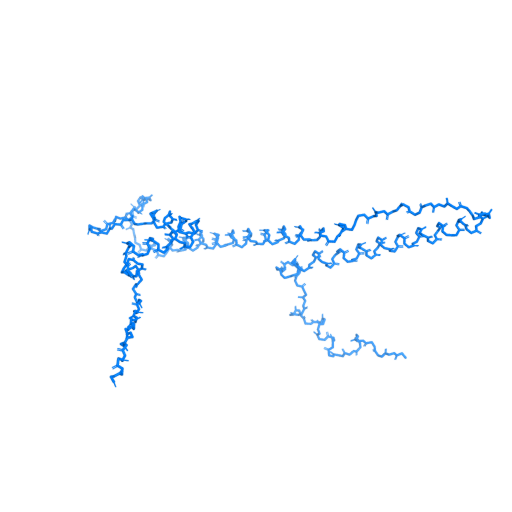M 1162 O O . SER A 1 141 ? -6.969 2.423 27.659 1.00 69.38 141 SER A O 1
ATOM 1164 N N . PHE A 1 142 ? -7.640 4.004 29.089 1.00 71.56 142 PHE A N 1
ATOM 1165 C CA . PHE A 1 142 ? -6.428 4.821 28.909 1.00 71.56 142 PHE A CA 1
ATOM 1166 C C . PHE A 1 142 ? -5.198 4.284 29.662 1.00 71.56 142 PHE A C 1
ATOM 1168 O O . PHE A 1 142 ? -4.054 4.520 29.260 1.00 71.56 142 PHE A O 1
ATOM 1175 N N . LYS A 1 143 ? -5.409 3.544 30.753 1.00 74.50 143 LYS A N 1
ATOM 1176 C CA . LYS A 1 143 ? -4.320 2.962 31.550 1.00 74.50 143 LYS A CA 1
ATOM 1177 C C . LYS A 1 143 ? -3.715 1.752 30.835 1.00 74.50 143 LYS A C 1
ATOM 1179 O O . LYS A 1 143 ? -2.497 1.598 30.820 1.00 74.50 143 LYS A O 1
ATOM 1184 N N . ASP A 1 144 ? -4.531 0.979 30.126 1.00 75.56 144 ASP A N 1
ATOM 1185 C CA . ASP A 1 144 ? -4.065 -0.208 29.407 1.00 75.56 144 ASP A CA 1
ATOM 1186 C C . ASP A 1 144 ? -3.183 0.140 28.206 1.00 75.56 144 ASP A C 1
ATOM 1188 O O . ASP A 1 144 ? -2.156 -0.500 27.982 1.00 75.56 144 ASP A O 1
ATOM 1192 N N . VAL A 1 145 ? -3.534 1.173 27.433 1.00 76.81 145 VAL A N 1
ATOM 1193 C CA . VAL A 1 145 ? -2.718 1.594 26.279 1.00 76.81 145 VAL A CA 1
ATOM 1194 C C . VAL A 1 145 ? -1.359 2.141 26.709 1.00 76.81 145 VAL A C 1
ATOM 1196 O O . VAL A 1 145 ? -0.350 1.844 26.071 1.00 76.81 145 VAL A O 1
ATOM 1199 N N . THR A 1 146 ? -1.304 2.881 27.817 1.00 79.12 146 THR A N 1
ATOM 1200 C CA . THR A 1 146 ? -0.040 3.403 28.356 1.00 79.12 146 THR A CA 1
ATOM 1201 C C . THR A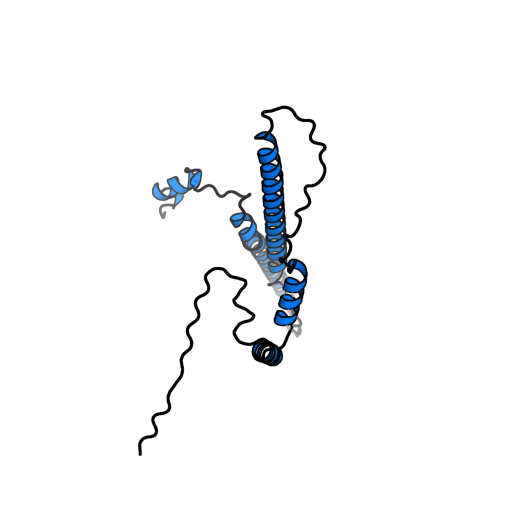 1 146 ? 0.809 2.291 28.964 1.00 79.12 146 THR A C 1
ATOM 1203 O O . THR A 1 146 ? 2.019 2.264 28.743 1.00 79.12 146 THR A O 1
ATOM 1206 N N . HIS A 1 147 ? 0.194 1.326 29.650 1.00 79.50 147 HIS A N 1
ATOM 1207 C CA . HIS A 1 147 ? 0.881 0.143 30.162 1.00 79.50 147 HIS A CA 1
ATOM 1208 C C . HIS A 1 147 ? 1.451 -0.724 29.028 1.00 79.50 147 HIS A C 1
ATOM 1210 O O . HIS A 1 147 ? 2.625 -1.089 29.051 1.00 79.50 147 HIS A O 1
ATOM 1216 N N . LYS A 1 148 ? 0.669 -0.966 27.967 1.00 81.31 148 LYS A N 1
ATOM 1217 C CA . LYS A 1 148 ? 1.114 -1.712 26.776 1.00 81.31 148 LYS A CA 1
ATOM 1218 C C . LYS A 1 148 ? 2.273 -1.023 26.058 1.00 81.31 148 LYS A C 1
ATOM 1220 O O . LYS A 1 148 ? 3.243 -1.685 25.705 1.00 81.31 148 LYS A O 1
ATOM 1225 N N . GLN A 1 149 ? 2.211 0.296 25.876 1.00 83.12 149 GLN A N 1
ATOM 1226 C CA . GLN A 1 149 ? 3.312 1.049 25.265 1.00 83.12 149 GLN A CA 1
ATOM 1227 C C . GLN A 1 149 ? 4.586 1.015 26.116 1.00 83.12 149 GLN A C 1
ATOM 1229 O O . GLN A 1 149 ? 5.680 0.931 25.561 1.00 83.12 149 GLN A O 1
ATOM 1234 N N . LYS A 1 150 ? 4.462 1.063 27.448 1.00 83.81 150 LYS A N 1
ATOM 1235 C CA . LYS A 1 150 ? 5.603 0.921 28.364 1.00 83.81 150 LYS A CA 1
ATOM 1236 C C . LYS A 1 150 ? 6.226 -0.473 28.263 1.00 83.81 150 LYS A C 1
ATOM 1238 O O . LYS A 1 150 ? 7.433 -0.565 28.089 1.00 83.81 150 LYS A O 1
ATOM 1243 N N . LEU A 1 151 ? 5.415 -1.533 28.257 1.00 81.06 151 LEU A N 1
ATOM 1244 C CA . LEU A 1 151 ? 5.892 -2.912 28.087 1.00 81.06 151 LEU A CA 1
ATOM 1245 C C . LEU A 1 151 ? 6.574 -3.150 26.733 1.00 81.06 151 LEU A C 1
ATOM 1247 O O . LEU A 1 151 ? 7.549 -3.888 26.666 1.00 81.06 151 LEU A O 1
ATOM 1251 N N . GLN A 1 152 ? 6.088 -2.525 25.657 1.00 83.38 152 GLN A N 1
ATOM 1252 C CA . GLN A 1 152 ? 6.700 -2.639 24.327 1.00 83.38 152 GLN A CA 1
ATOM 1253 C C . GLN A 1 152 ? 8.056 -1.927 24.218 1.00 83.38 152 GLN A C 1
ATOM 1255 O O . GLN A 1 152 ? 8.862 -2.299 23.371 1.00 83.38 152 GLN A O 1
ATOM 1260 N N . LYS A 1 153 ? 8.297 -0.901 25.044 1.00 89.38 153 LYS A N 1
ATOM 1261 C CA . LYS A 1 153 ? 9.552 -0.131 25.077 1.00 89.38 153 LYS A CA 1
ATOM 1262 C C . LYS A 1 153 ? 10.542 -0.626 26.136 1.00 89.38 153 LYS A C 1
ATOM 1264 O O . LYS A 1 153 ? 11.701 -0.227 26.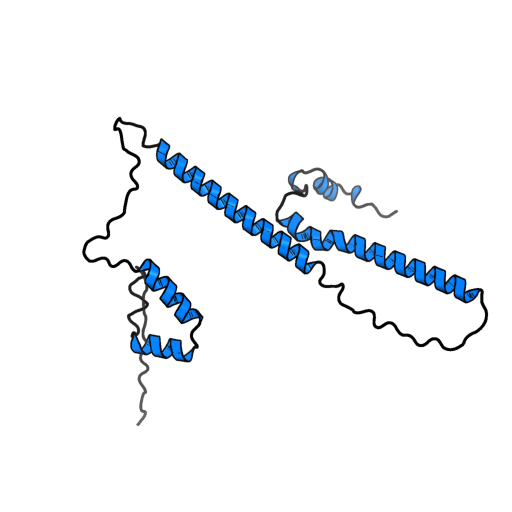098 1.00 89.38 153 LYS A O 1
ATOM 1269 N N . ALA A 1 154 ? 10.085 -1.438 27.085 1.00 88.50 154 ALA A N 1
ATOM 1270 C CA . ALA A 1 154 ? 10.901 -1.977 28.165 1.00 88.50 154 ALA A CA 1
ATOM 1271 C C . ALA A 1 154 ? 11.796 -3.128 27.682 1.00 88.50 154 ALA A C 1
ATOM 1273 O O . ALA A 1 154 ? 11.442 -3.868 26.758 1.00 88.50 154 ALA A O 1
ATOM 1274 N N . SER A 1 155 ? 12.949 -3.291 28.334 1.00 92.50 155 SER A N 1
ATOM 1275 C CA . SER A 1 155 ? 13.838 -4.426 28.088 1.00 92.50 155 SER A CA 1
ATOM 1276 C C . SER A 1 155 ? 13.186 -5.746 28.529 1.00 92.50 155 SER A C 1
ATOM 1278 O O . SER A 1 155 ? 12.207 -5.760 29.281 1.00 92.50 155 SER A O 1
ATOM 1280 N N . LEU A 1 156 ? 13.721 -6.880 28.065 1.00 87.25 156 LEU A N 1
ATOM 1281 C CA . LEU A 1 156 ? 13.226 -8.197 28.481 1.00 87.25 156 LEU A CA 1
ATOM 1282 C C . LEU A 1 156 ? 13.351 -8.402 30.001 1.00 87.25 156 LEU A C 1
ATOM 1284 O O . LEU A 1 156 ? 12.443 -8.956 30.615 1.00 87.25 156 LEU A O 1
ATOM 1288 N N . GLU A 1 157 ? 14.441 -7.920 30.599 1.00 89.81 157 GLU A N 1
ATOM 1289 C CA . GLU A 1 157 ? 14.678 -8.002 32.043 1.00 89.81 157 GLU A CA 1
ATOM 1290 C C . GLU A 1 157 ? 13.628 -7.210 32.833 1.00 89.81 157 GLU A C 1
ATOM 1292 O O . GLU A 1 157 ? 13.036 -7.732 33.779 1.00 89.81 157 GLU A O 1
ATOM 1297 N N . ASP A 1 158 ? 13.336 -5.977 32.413 1.00 88.06 158 ASP A N 1
ATOM 1298 C CA . ASP A 1 158 ? 12.333 -5.137 33.075 1.00 88.06 158 ASP A CA 1
ATOM 1299 C C . ASP A 1 158 ? 10.934 -5.755 32.992 1.00 88.06 158 ASP A C 1
ATOM 1301 O O . ASP A 1 158 ? 10.164 -5.705 33.952 1.00 88.06 158 ASP A O 1
ATOM 1305 N N . ARG A 1 159 ? 10.607 -6.384 31.855 1.00 86.88 159 ARG A N 1
ATOM 1306 C CA . ARG A 1 159 ? 9.332 -7.088 31.669 1.00 86.88 159 ARG A CA 1
ATOM 1307 C C . ARG A 1 159 ? 9.192 -8.278 32.618 1.00 86.88 159 ARG A C 1
ATOM 1309 O O . ARG A 1 159 ? 8.120 -8.445 33.191 1.00 86.88 159 ARG A O 1
ATOM 1316 N N . LEU A 1 160 ? 10.258 -9.056 32.817 1.00 83.06 160 LEU A N 1
ATOM 1317 C CA . LEU A 1 160 ? 10.261 -10.193 33.744 1.00 83.06 160 LEU A CA 1
ATOM 1318 C C . LEU A 1 160 ? 10.074 -9.745 35.199 1.00 83.06 160 LEU A C 1
ATOM 1320 O O . LEU A 1 160 ? 9.254 -10.321 35.907 1.00 83.06 160 LEU A O 1
ATOM 1324 N N . LYS A 1 161 ? 10.740 -8.664 35.627 1.00 85.69 161 LYS A N 1
ATOM 1325 C CA . LYS A 1 161 ? 10.553 -8.088 36.975 1.00 85.69 161 LYS A CA 1
ATOM 1326 C C . LYS A 1 161 ? 9.117 -7.598 37.204 1.00 85.69 161 LYS A C 1
ATOM 1328 O O . LYS A 1 161 ? 8.568 -7.740 38.299 1.00 85.69 161 LYS A O 1
ATOM 1333 N N . MET A 1 162 ? 8.483 -7.024 36.178 1.00 79.00 162 MET A N 1
ATOM 1334 C CA . MET A 1 162 ? 7.081 -6.591 36.261 1.00 79.00 162 MET A CA 1
ATOM 1335 C C . MET A 1 162 ? 6.105 -7.770 36.343 1.00 79.00 162 MET A C 1
ATOM 1337 O O . MET A 1 162 ? 5.110 -7.685 37.059 1.00 79.00 162 MET A O 1
ATOM 1341 N N . GLU A 1 163 ? 6.385 -8.871 35.649 1.00 75.94 163 GLU A N 1
ATOM 1342 C CA . GLU A 1 163 ? 5.590 -10.101 35.722 1.00 75.94 163 GL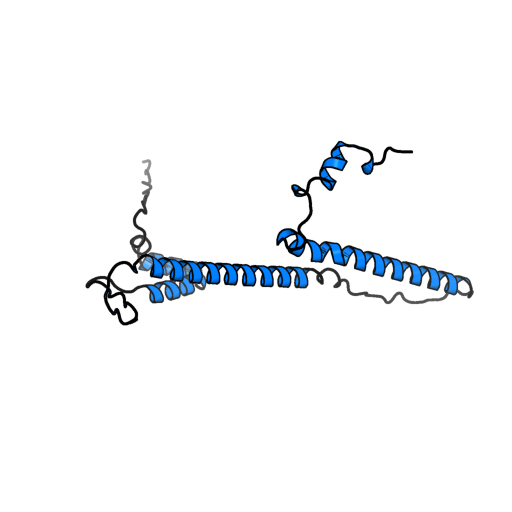U A CA 1
ATOM 1343 C C . GLU A 1 163 ? 5.755 -10.812 37.075 1.00 75.94 163 GLU A C 1
ATOM 1345 O O . GLU A 1 163 ? 4.766 -11.228 37.677 1.00 75.94 163 GLU A O 1
ATOM 1350 N N . GLU A 1 164 ? 6.979 -10.859 37.607 1.00 79.06 164 GLU A N 1
ATOM 1351 C CA . GLU A 1 164 ? 7.284 -11.424 38.927 1.00 79.06 164 GLU A CA 1
ATOM 1352 C C . GLU A 1 164 ? 6.586 -10.651 40.056 1.00 79.06 164 GLU A C 1
ATOM 1354 O O . GLU A 1 164 ? 5.995 -11.249 40.954 1.00 79.06 164 GLU A O 1
ATOM 1359 N N . SER A 1 165 ? 6.576 -9.316 39.971 1.00 71.19 165 SER A N 1
ATOM 1360 C CA . SER A 1 165 ? 5.897 -8.448 40.946 1.00 71.19 165 SER A CA 1
ATOM 1361 C C . SER A 1 165 ? 4.372 -8.416 40.801 1.00 71.19 165 SER A C 1
ATOM 1363 O O . SER A 1 165 ? 3.672 -8.225 41.794 1.00 71.19 165 SER A O 1
ATOM 1365 N N . SER A 1 166 ? 3.842 -8.620 39.592 1.00 67.75 166 SER A N 1
ATOM 1366 C CA . SER A 1 166 ? 2.392 -8.665 39.344 1.00 67.75 166 SER A CA 1
ATOM 1367 C C . SER A 1 166 ? 1.773 -10.038 39.628 1.00 67.75 166 SER A C 1
ATOM 1369 O O . SER A 1 166 ? 0.548 -10.155 39.690 1.00 67.75 166 SER A O 1
ATOM 1371 N N . GLY A 1 167 ? 2.604 -11.071 39.795 1.00 60.62 167 GLY A N 1
ATOM 1372 C CA . GLY A 1 167 ? 2.175 -12.460 39.886 1.00 60.62 167 GLY A CA 1
ATOM 1373 C C . GLY A 1 167 ? 1.522 -12.971 38.592 1.00 60.62 167 GLY A C 1
ATOM 1374 O O . GLY A 1 167 ? 0.970 -12.221 37.785 1.00 60.62 167 GLY A O 1
ATOM 1375 N N . ILE A 1 168 ? 1.509 -14.295 38.426 1.00 58.47 168 ILE A N 1
ATOM 1376 C CA . ILE A 1 168 ? 0.905 -15.018 37.281 1.00 58.47 168 ILE A CA 1
ATOM 1377 C C . ILE A 1 168 ? -0.589 -14.690 37.050 1.00 58.47 168 ILE A C 1
ATOM 1379 O O . ILE A 1 168 ? -1.142 -14.974 35.988 1.00 58.47 168 ILE A O 1
ATOM 1383 N N . ASN A 1 169 ? -1.241 -14.039 38.015 1.00 56.75 169 ASN A N 1
ATOM 1384 C CA . ASN A 1 169 ? -2.683 -13.809 38.041 1.00 56.75 169 ASN A CA 1
ATOM 1385 C C . ASN A 1 169 ? -3.128 -12.479 37.396 1.00 56.75 169 ASN A C 1
ATOM 1387 O O . ASN A 1 169 ? -4.316 -12.298 37.153 1.00 56.75 169 ASN A O 1
ATOM 1391 N N . SER A 1 170 ? -2.218 -11.540 37.102 1.00 56.25 170 SER A N 1
ATOM 1392 C CA . SER A 1 170 ? -2.607 -10.175 36.689 1.00 56.25 170 SER A CA 1
ATOM 1393 C C . SER A 1 170 ? -2.973 -10.039 35.200 1.00 56.25 170 SER A C 1
ATOM 1395 O O . SER A 1 170 ? -3.830 -9.239 34.828 1.00 56.25 170 SER A O 1
ATOM 1397 N N . ALA A 1 171 ? -2.379 -10.850 34.318 1.00 55.00 171 ALA A N 1
ATOM 1398 C CA . ALA A 1 171 ? -2.573 -10.716 32.868 1.00 55.00 171 ALA A CA 1
ATOM 1399 C C . ALA A 1 171 ? -3.838 -11.411 32.315 1.00 55.00 171 ALA A C 1
ATOM 1401 O O . ALA A 1 171 ? -4.073 -11.382 31.108 1.00 55.00 171 ALA A O 1
ATOM 1402 N N . VAL A 1 172 ? -4.622 -12.079 33.166 1.00 52.53 172 VAL A N 1
ATOM 1403 C CA . VAL A 1 172 ? -5.456 -13.223 32.742 1.00 52.53 172 VAL A CA 1
ATOM 1404 C C . VAL A 1 172 ? -6.950 -12.977 32.966 1.00 52.53 172 VAL A C 1
ATOM 1406 O O . VAL A 1 172 ? -7.777 -13.535 32.247 1.00 52.53 172 VAL A O 1
ATOM 1409 N N . ASP A 1 173 ? -7.306 -12.074 33.881 1.00 52.94 173 ASP A N 1
ATOM 1410 C CA . ASP A 1 173 ? -8.698 -11.872 34.308 1.00 52.94 173 ASP A CA 1
ATOM 1411 C C . ASP A 1 173 ? -9.532 -11.001 33.345 1.00 52.94 173 ASP A C 1
ATOM 1413 O O . ASP A 1 173 ? -10.747 -10.882 33.471 1.00 52.94 173 ASP A O 1
ATOM 1417 N N . THR A 1 174 ? -8.904 -10.399 32.328 1.00 55.62 174 THR A N 1
ATOM 1418 C CA . THR A 1 174 ? -9.607 -9.549 31.347 1.00 55.62 174 THR A CA 1
ATOM 1419 C C . THR A 1 174 ? -10.159 -10.332 30.149 1.00 55.62 174 THR A C 1
ATOM 1421 O O . THR A 1 174 ? -10.860 -9.762 29.314 1.00 55.62 174 THR A O 1
ATOM 1424 N N . ALA A 1 175 ? -9.840 -11.625 30.022 1.00 51.88 175 ALA A N 1
ATOM 1425 C CA . ALA A 1 175 ? -10.302 -12.462 28.919 1.00 51.88 175 ALA A CA 1
ATOM 1426 C C . ALA A 1 175 ? -11.172 -13.605 29.451 1.00 51.88 175 ALA A C 1
ATOM 1428 O O . ALA A 1 175 ? -10.664 -14.623 29.928 1.00 51.88 175 ALA A O 1
ATOM 1429 N N . VAL A 1 176 ? -12.492 -13.447 29.324 1.00 55.12 176 VAL A N 1
ATOM 1430 C CA . VAL A 1 176 ? -13.473 -14.523 29.526 1.00 55.12 176 VAL A CA 1
ATOM 1431 C C . VAL A 1 176 ? -13.094 -15.714 28.632 1.00 55.12 176 VAL A C 1
ATOM 1433 O O . VAL A 1 176 ? -13.303 -15.673 27.422 1.00 55.12 176 VAL A O 1
ATOM 1436 N N . GLY A 1 177 ? -12.490 -16.758 29.217 1.00 58.16 177 GLY A N 1
ATOM 1437 C CA . GLY A 1 177 ? -12.176 -18.022 28.533 1.00 58.16 177 GLY A CA 1
ATOM 1438 C C . GLY A 1 177 ? -10.716 -18.499 28.539 1.00 58.16 177 GLY A C 1
ATOM 1439 O O . GLY A 1 177 ? -10.428 -19.510 27.897 1.00 58.16 177 GLY A O 1
ATOM 1440 N N . SER A 1 178 ? -9.783 -17.845 29.236 1.00 60.75 178 SER A N 1
ATOM 1441 C CA . SER A 1 178 ? -8.401 -18.349 29.315 1.00 60.75 178 SER A CA 1
ATOM 1442 C C . SER A 1 178 ? -8.265 -19.512 30.325 1.00 60.75 178 SER A C 1
ATOM 1444 O O . SER A 1 178 ? -8.656 -19.402 31.484 1.00 60.75 178 SER A O 1
ATOM 1446 N N . LYS A 1 179 ? -7.739 -20.669 29.882 1.00 70.94 179 LYS A N 1
ATOM 1447 C CA . LYS A 1 179 ? -7.418 -21.835 30.735 1.00 70.94 179 LYS A CA 1
ATOM 1448 C C . LYS A 1 179 ? -5.907 -21.916 30.947 1.00 70.94 179 LYS A C 1
ATOM 1450 O O . LYS A 1 179 ? -5.160 -21.935 29.973 1.00 70.94 179 LYS A O 1
ATOM 1455 N N . GLN A 1 180 ? -5.467 -22.005 32.201 1.00 68.00 180 GLN A N 1
ATOM 1456 C CA . GLN A 1 180 ? -4.055 -22.155 32.561 1.00 68.00 180 GLN A CA 1
ATOM 1457 C C . GLN A 1 180 ? -3.745 -23.578 33.041 1.00 68.00 180 GLN A C 1
ATOM 1459 O O . GLN A 1 180 ? -4.555 -24.201 33.727 1.00 68.00 180 GLN A O 1
ATOM 1464 N N . LEU A 1 181 ? -2.558 -24.077 32.689 1.00 76.50 181 LEU A N 1
ATOM 1465 C CA . LEU A 1 181 ? -1.993 -25.346 33.152 1.00 76.50 181 LEU A CA 1
ATOM 1466 C C . LEU A 1 181 ? -0.620 -25.062 33.764 1.00 76.50 181 LEU A C 1
ATOM 1468 O O . LEU A 1 181 ? 0.237 -24.475 33.106 1.00 76.50 181 LEU A O 1
ATOM 1472 N N . THR A 1 182 ? -0.405 -25.481 35.007 1.00 77.44 182 THR A N 1
ATOM 1473 C CA . THR A 1 182 ? 0.894 -25.403 35.685 1.00 77.44 182 THR A CA 1
ATOM 1474 C C . THR A 1 182 ? 1.430 -26.811 35.923 1.00 77.44 182 THR A C 1
ATOM 1476 O O . THR A 1 182 ? 0.694 -27.716 36.314 1.00 77.44 182 THR A O 1
ATOM 1479 N N . PHE A 1 183 ? 2.726 -27.012 35.674 1.00 80.69 183 PHE A N 1
ATOM 1480 C CA . PHE A 1 183 ? 3.404 -28.286 35.911 1.00 80.69 183 PHE A CA 1
ATOM 1481 C C . PHE A 1 183 ? 4.415 -28.125 37.041 1.00 80.69 183 PHE A C 1
ATOM 1483 O O . PHE A 1 183 ? 5.168 -27.155 37.080 1.00 80.69 183 PHE A O 1
ATOM 1490 N N . THR A 1 184 ? 4.454 -29.099 37.947 1.00 80.44 184 THR A N 1
ATOM 1491 C CA . THR A 1 184 ? 5.483 -29.191 38.986 1.00 80.44 184 THR A CA 1
ATOM 1492 C C . THR A 1 184 ? 6.316 -30.443 38.744 1.00 80.44 184 THR A C 1
ATOM 1494 O O . THR A 1 184 ? 5.790 -31.552 38.661 1.00 80.44 184 THR A O 1
ATOM 1497 N N . LEU A 1 185 ? 7.630 -30.272 38.595 1.00 77.44 185 LEU A N 1
ATOM 1498 C CA . LEU A 1 185 ? 8.561 -31.386 38.441 1.00 77.44 185 LEU A CA 1
ATOM 1499 C C . LEU A 1 185 ? 9.025 -31.841 39.825 1.00 77.44 185 LEU A C 1
ATOM 1501 O O . LEU A 1 185 ? 9.712 -31.106 40.534 1.00 77.44 185 LEU A O 1
ATOM 1505 N N . ARG A 1 186 ? 8.656 -33.063 40.220 1.00 78.81 186 ARG A N 1
ATOM 1506 C CA . AR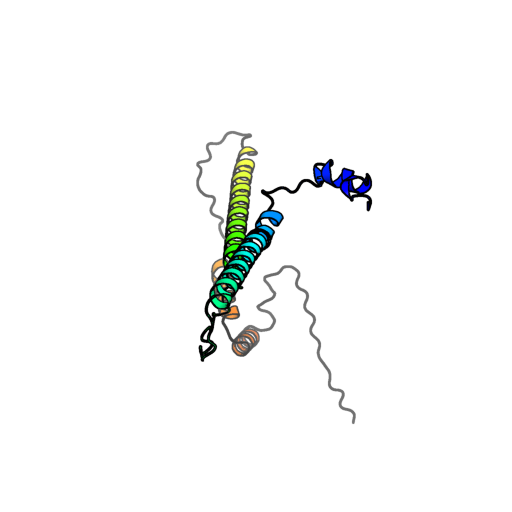G A 1 186 ? 9.201 -33.694 41.428 1.00 78.81 186 ARG A CA 1
ATOM 1507 C C . ARG A 1 186 ? 10.552 -34.318 41.097 1.00 78.81 186 ARG A C 1
ATOM 1509 O O . ARG A 1 186 ? 10.638 -35.203 40.250 1.00 78.81 186 ARG A O 1
ATOM 1516 N N . LYS A 1 187 ? 11.604 -33.873 41.784 1.00 79.50 187 LYS A N 1
ATOM 1517 C CA . LYS A 1 187 ? 12.928 -34.496 41.710 1.00 79.50 187 LYS A CA 1
ATOM 1518 C C . LYS A 1 187 ? 12.888 -35.812 42.488 1.00 79.50 187 LYS A C 1
ATOM 1520 O O . LYS A 1 187 ? 12.746 -35.797 43.708 1.00 79.50 187 LYS A O 1
ATOM 1525 N N . VAL A 1 188 ? 12.985 -36.939 41.787 1.00 74.56 188 VAL A N 1
ATOM 1526 C CA . VAL A 1 188 ? 13.145 -38.253 42.421 1.00 74.56 188 VAL A CA 1
ATOM 1527 C C . VAL A 1 188 ? 14.597 -38.359 42.877 1.00 74.56 188 VAL A C 1
ATOM 1529 O O . VAL A 1 188 ? 15.506 -38.449 42.054 1.00 74.56 188 VAL A O 1
ATOM 1532 N N . LEU A 1 189 ? 14.823 -38.272 44.187 1.00 69.56 189 LEU A N 1
ATOM 1533 C CA . LEU A 1 189 ? 16.102 -38.633 44.789 1.00 69.56 189 LEU A CA 1
ATOM 1534 C C . LEU A 1 189 ? 16.165 -40.161 44.826 1.00 69.56 189 LEU A C 1
ATOM 1536 O O . LEU A 1 189 ? 15.450 -40.793 45.598 1.00 69.56 189 LEU A O 1
ATOM 1540 N N . LEU A 1 190 ? 16.969 -40.742 43.937 1.00 62.50 190 LEU A N 1
ATOM 1541 C CA . LEU A 1 190 ? 17.361 -42.144 44.031 1.00 62.50 190 LEU A CA 1
ATOM 1542 C C . LEU A 1 190 ? 18.378 -42.260 45.174 1.00 62.50 190 LEU A C 1
ATOM 1544 O O . LEU A 1 190 ? 19.408 -41.584 45.139 1.00 62.50 190 LEU A O 1
ATOM 1548 N N . HIS A 1 191 ? 18.019 -43.043 46.193 1.00 56.62 191 HIS A N 1
ATOM 1549 C CA . HIS A 1 191 ? 18.878 -43.438 47.310 1.00 56.62 191 HIS A CA 1
ATOM 1550 C C . HIS A 1 191 ? 19.798 -44.592 46.916 1.00 56.62 191 HIS A C 1
ATOM 1552 O O . HIS A 1 191 ? 19.336 -45.462 46.141 1.00 56.62 191 HIS A O 1
#

Sequence (191 aa):
ALPSILGDDRFKVMFENPDFQVDEQSEEFRLLNPIVSKVGLKRKKKLRLLAQQAAASQQAAEDDEPEGKASSEEESSDDDKSWVEEVREQRRLLRQENRDRRRQERKDADRDTVLLDRGQNQEKTSQPQFYQLKPGEEFRSFKDVTHKQKLQKASLEDRLKMEESSGINSAVDTAVGSKQLTFTLRKVLLH

Radius of gyration: 34.51 Å; chains: 1; bounding box: 91×60×88 Å

Secondary structure (DSSP, 8-state):
-PPPGGG-HHHHHHHH-GGGS--TTSHHHHHHHHHHHHHHHHHHHHHHHHHHHHHHHHHHTSS-------------S-TTSHHHHHHHHHHHHHHHHHHHHHHHHHHHHHHHHHHTT-SS---------PPPPPTT----HHHHHHHHHHHHHS-HHHHHHHHHHH-TTTTTTTSTT--------------

pLDDT: mean 71.49, std 13.55, range [40.59, 92.5]

Foldseek 3Di:
DPDDPCPDVVCVCCVPDCVNPDDCPDLVNQLCVLVVVVVVVVVVVVVVVVVVVVVVVVVVVVDDDDDDDDPDDPPDPPPPCPSVVVSVVSVVVVVVVVVVVVVVVVVVVVVVVVVVPPPDDDPDDPDDDDDDDDPPDDDCVVVVVVVVVCLVPDDPVVNVVVCVVCDPPNPAVVDDPDDDDDDDDDDDDDD

InterPro domains:
  IPR012580 NUC153 [PF08159] (8-34)
  IPR040382 Nucleolar protein 10/Enp2 [PTHR14927] (3-187)